Protein AF-A0A5B1QY88-F1 (afdb_monomer_lite)

Structure (mmCIF, N/CA/C/O backbone):
data_AF-A0A5B1QY88-F1
#
_entry.id   AF-A0A5B1QY88-F1
#
loop_
_atom_site.group_PDB
_atom_site.id
_atom_site.type_symbol
_atom_site.label_atom_id
_atom_site.label_alt_id
_atom_site.label_comp_id
_atom_site.label_asym_id
_atom_site.label_entity_id
_atom_site.label_seq_id
_atom_site.pdbx_PDB_ins_code
_atom_site.Cartn_x
_atom_site.Cartn_y
_atom_site.Cartn_z
_atom_site.occupancy
_atom_site.B_iso_or_equiv
_atom_site.auth_seq_id
_atom_site.auth_comp_id
_atom_site.auth_asym_id
_atom_site.auth_atom_id
_atom_site.pdbx_PDB_model_num
ATOM 1 N N . MET A 1 1 ? 27.482 -40.150 -21.137 1.00 47.31 1 MET A N 1
ATOM 2 C CA . MET A 1 1 ? 26.493 -41.192 -20.767 1.00 47.31 1 MET A CA 1
ATOM 3 C C . MET A 1 1 ? 25.157 -40.531 -20.439 1.00 47.31 1 MET A C 1
ATOM 5 O O . MET A 1 1 ? 25.177 -39.561 -19.688 1.00 47.31 1 MET A O 1
ATOM 9 N N . PRO A 1 2 ? 24.018 -40.989 -20.988 1.00 41.19 2 PRO A N 1
ATOM 10 C CA . PRO A 1 2 ? 22.707 -40.420 -20.681 1.00 41.19 2 PRO A CA 1
ATOM 11 C C . PRO A 1 2 ? 22.144 -40.975 -19.360 1.00 41.19 2 PRO A C 1
ATOM 13 O O . PRO A 1 2 ? 22.111 -42.184 -19.146 1.00 41.19 2 PRO A O 1
ATOM 16 N N . LEU A 1 3 ? 21.675 -40.090 -18.475 1.00 43.94 3 LEU A N 1
ATOM 17 C CA . LEU A 1 3 ? 21.065 -40.471 -17.196 1.00 43.94 3 LEU A CA 1
ATOM 18 C C . LEU A 1 3 ? 19.698 -41.140 -17.409 1.00 43.94 3 LEU A C 1
ATOM 20 O O . LEU A 1 3 ? 18.769 -40.537 -17.953 1.00 43.94 3 LEU A O 1
ATOM 24 N N . ALA A 1 4 ? 19.559 -42.380 -16.936 1.00 48.47 4 ALA A N 1
ATOM 25 C CA . ALA A 1 4 ? 18.317 -43.139 -17.027 1.00 48.47 4 ALA A CA 1
ATOM 26 C C . ALA A 1 4 ? 17.184 -42.469 -16.224 1.00 48.47 4 ALA A C 1
ATOM 28 O O . ALA A 1 4 ? 17.278 -42.270 -15.010 1.00 48.47 4 ALA A O 1
ATOM 29 N N . LYS A 1 5 ? 16.072 -42.148 -16.898 1.00 51.97 5 LYS A N 1
ATOM 30 C CA . LYS A 1 5 ? 14.884 -41.554 -16.265 1.00 51.97 5 LYS A CA 1
ATOM 31 C C . LYS A 1 5 ? 14.216 -42.572 -15.331 1.00 51.97 5 LYS A C 1
ATOM 33 O O . LYS A 1 5 ? 13.498 -43.458 -15.794 1.00 51.97 5 LYS A O 1
ATOM 38 N N . ARG A 1 6 ? 14.399 -42.426 -14.012 1.00 51.75 6 ARG A N 1
ATOM 39 C CA . ARG A 1 6 ? 13.652 -43.195 -12.997 1.00 51.75 6 ARG A CA 1
ATOM 40 C C . ARG A 1 6 ? 12.141 -42.994 -13.193 1.00 51.75 6 ARG A C 1
ATOM 42 O O . ARG A 1 6 ? 11.624 -41.905 -12.950 1.00 51.75 6 ARG A O 1
ATOM 49 N N . LYS A 1 7 ? 11.423 -44.053 -13.593 1.00 47.38 7 LYS A N 1
ATOM 50 C CA . LYS A 1 7 ? 9.951 -44.079 -13.582 1.00 47.38 7 LYS A CA 1
ATOM 51 C C . LYS A 1 7 ? 9.467 -43.932 -12.138 1.00 47.38 7 LYS A C 1
ATOM 53 O O . LYS A 1 7 ? 9.651 -44.835 -11.326 1.00 47.38 7 LYS A O 1
ATOM 58 N N . VAL A 1 8 ? 8.825 -42.809 -11.824 1.00 50.94 8 VAL A N 1
ATOM 59 C CA . VAL A 1 8 ? 8.137 -42.621 -10.541 1.00 50.94 8 VAL A CA 1
ATOM 60 C C . VAL A 1 8 ? 6.932 -43.561 -10.511 1.00 50.94 8 VAL A C 1
ATOM 62 O O . VAL A 1 8 ? 5.963 -43.347 -11.239 1.00 50.94 8 VAL A O 1
ATOM 65 N N . GLN A 1 9 ? 6.981 -44.608 -9.684 1.00 55.72 9 GLN A N 1
ATOM 66 C CA . GLN A 1 9 ? 5.821 -45.467 -9.449 1.00 55.72 9 GLN A CA 1
ATOM 67 C C . GLN A 1 9 ? 4.705 -44.639 -8.800 1.00 55.72 9 GLN A C 1
ATOM 69 O O . GLN A 1 9 ? 4.820 -44.179 -7.662 1.00 55.72 9 GLN A O 1
ATOM 74 N N . GLY A 1 10 ? 3.613 -44.431 -9.537 1.00 52.25 10 GLY A N 1
ATOM 75 C CA . GLY A 1 10 ? 2.441 -43.736 -9.022 1.00 52.25 10 GLY A CA 1
ATOM 76 C C . GLY A 1 10 ? 1.826 -44.516 -7.861 1.00 52.25 10 GLY A C 1
ATOM 77 O O . GLY A 1 10 ? 1.415 -45.661 -8.038 1.00 52.25 10 GLY A O 1
ATOM 78 N N . ARG A 1 11 ? 1.733 -43.895 -6.676 1.00 56.38 11 ARG A N 1
ATOM 79 C CA . ARG A 1 11 ? 1.046 -44.484 -5.515 1.00 56.38 11 ARG A CA 1
ATOM 80 C C . ARG A 1 11 ? -0.368 -44.911 -5.919 1.00 56.38 11 ARG A C 1
ATOM 82 O O . ARG A 1 11 ? -1.173 -44.064 -6.311 1.00 56.38 11 ARG A O 1
ATOM 89 N N . GLY A 1 12 ? -0.657 -46.209 -5.806 1.00 62.19 12 GLY A N 1
ATOM 90 C CA . GLY A 1 12 ? -1.921 -46.802 -6.249 1.00 62.19 12 GLY A CA 1
ATOM 91 C C . GLY A 1 12 ? -3.149 -46.110 -5.648 1.00 62.19 12 GLY A C 1
ATOM 92 O O . GLY A 1 12 ? -3.102 -45.599 -4.528 1.00 62.19 12 GLY A O 1
ATOM 93 N N . LYS A 1 13 ? -4.272 -46.102 -6.380 1.00 63.69 13 LYS A N 1
ATOM 94 C CA . LYS A 1 13 ? -5.486 -45.329 -6.031 1.00 63.69 13 LYS A CA 1
ATOM 95 C C . LYS A 1 13 ? -5.975 -45.566 -4.585 1.00 63.69 13 LYS A C 1
ATOM 97 O O . LYS A 1 13 ? -6.402 -44.618 -3.926 1.00 63.69 13 LYS A O 1
ATOM 102 N N . GLN A 1 14 ? -5.817 -46.782 -4.049 1.00 68.06 14 GLN A N 1
ATOM 103 C CA . GLN A 1 14 ? -6.124 -47.121 -2.648 1.00 68.06 14 GLN A CA 1
ATOM 104 C C . GLN A 1 14 ? -5.275 -46.353 -1.610 1.00 68.06 14 GLN A C 1
ATOM 106 O O . GLN A 1 14 ? -5.799 -45.949 -0.571 1.00 68.06 14 GLN A O 1
ATOM 111 N N . SER A 1 15 ? -3.991 -46.091 -1.888 1.00 72.38 15 SER A N 1
ATOM 112 C CA . SER A 1 15 ? -3.101 -45.305 -1.013 1.00 72.38 15 SER A CA 1
ATOM 113 C C . SER A 1 15 ? -3.613 -43.869 -0.847 1.00 72.38 15 SER A C 1
ATOM 115 O O . SER A 1 15 ? -3.676 -43.349 0.270 1.00 72.38 15 SER A O 1
ATOM 117 N N . GLN A 1 16 ? -4.067 -43.247 -1.942 1.00 72.00 16 GLN A N 1
ATOM 118 C CA . GLN A 1 16 ? -4.666 -41.913 -1.882 1.00 72.00 16 GLN A CA 1
ATOM 119 C C . GLN A 1 16 ? -6.005 -41.905 -1.135 1.00 72.00 16 GLN A C 1
ATOM 121 O O . GLN A 1 16 ? -6.280 -40.951 -0.406 1.00 72.00 16 GLN A O 1
ATOM 126 N N . ALA A 1 17 ? -6.830 -42.946 -1.289 1.00 79.75 17 ALA A N 1
ATOM 127 C CA . ALA A 1 17 ? -8.105 -43.059 -0.582 1.00 79.75 17 ALA A CA 1
ATOM 128 C C . ALA A 1 17 ? -7.906 -43.120 0.944 1.00 79.75 17 ALA A C 1
ATOM 130 O O . ALA A 1 17 ? -8.470 -42.288 1.658 1.00 79.75 17 ALA A O 1
ATOM 131 N N . LYS A 1 18 ? -7.024 -44.008 1.435 1.00 82.25 18 LYS A N 1
ATOM 132 C CA . LYS A 1 18 ? -6.699 -44.116 2.871 1.00 82.25 18 LYS A CA 1
ATOM 133 C C . LYS A 1 18 ? -6.146 -42.801 3.439 1.00 82.25 18 LYS A C 1
ATOM 135 O O . LYS A 1 18 ? -6.614 -42.345 4.480 1.00 82.25 18 LYS A O 1
ATOM 140 N N . TYR A 1 19 ? -5.238 -42.125 2.726 1.00 76.56 19 TYR A N 1
ATOM 141 C CA . TYR A 1 19 ? -4.716 -40.814 3.143 1.00 76.56 19 TYR A CA 1
ATOM 142 C C . TYR A 1 19 ? -5.811 -39.732 3.235 1.00 76.56 19 TYR A C 1
ATOM 144 O O . TYR A 1 19 ? -5.863 -38.973 4.206 1.00 76.56 19 TYR A O 1
ATOM 152 N N . ARG A 1 20 ? -6.729 -39.673 2.258 1.00 79.50 20 ARG A N 1
ATOM 153 C CA . ARG A 1 20 ? -7.877 -38.745 2.285 1.00 79.50 20 ARG A CA 1
ATOM 154 C C . ARG A 1 20 ? -8.833 -39.050 3.442 1.00 79.50 20 ARG A C 1
ATOM 156 O O . ARG A 1 20 ? -9.383 -38.118 4.024 1.00 79.50 20 ARG A O 1
ATOM 163 N N . GLN A 1 21 ? -9.028 -40.324 3.783 1.00 85.31 21 GLN A N 1
ATOM 164 C CA . GLN A 1 21 ? -9.894 -40.753 4.883 1.00 85.31 21 GLN A CA 1
ATOM 165 C C . GLN A 1 21 ? -9.287 -40.409 6.253 1.00 85.31 21 GLN A C 1
ATOM 167 O O . GLN A 1 21 ? -9.974 -39.803 7.075 1.00 85.31 21 GLN A O 1
ATOM 172 N N . ALA A 1 22 ? -7.989 -40.663 6.457 1.00 84.94 22 ALA A N 1
ATOM 173 C CA . ALA A 1 22 ? -7.262 -40.258 7.664 1.00 84.94 22 ALA A CA 1
ATOM 174 C C . ALA A 1 22 ? -7.327 -38.734 7.890 1.00 84.94 22 ALA A C 1
ATOM 176 O O . ALA A 1 22 ? -7.763 -38.280 8.947 1.00 84.94 22 ALA A O 1
ATOM 177 N N . ARG A 1 23 ? -7.037 -37.932 6.853 1.00 77.50 23 ARG A N 1
ATOM 178 C CA . ARG A 1 23 ? -7.150 -36.458 6.905 1.00 77.50 23 ARG A CA 1
ATOM 179 C C . ARG A 1 23 ? -8.579 -35.954 7.139 1.00 77.50 23 ARG A C 1
ATOM 181 O O . ARG A 1 23 ? -8.751 -34.848 7.644 1.00 77.50 23 ARG A O 1
ATOM 188 N N . ARG A 1 24 ? -9.619 -36.722 6.788 1.00 79.31 24 ARG A N 1
ATOM 189 C CA . ARG A 1 24 ? -11.019 -36.400 7.138 1.00 79.31 24 ARG A CA 1
ATOM 190 C C . ARG A 1 24 ? -11.324 -36.697 8.610 1.00 79.31 24 ARG A C 1
ATOM 192 O O . ARG A 1 24 ? -12.025 -35.904 9.230 1.00 79.31 24 ARG A O 1
ATOM 199 N N . ALA A 1 25 ? -10.796 -37.786 9.170 1.00 79.50 25 ALA A N 1
ATOM 200 C CA . ALA A 1 25 ? -10.963 -38.124 10.586 1.00 79.50 25 ALA A CA 1
ATOM 201 C C . ALA A 1 25 ? -10.231 -37.130 11.508 1.00 79.50 25 ALA A C 1
ATOM 203 O O . ALA A 1 25 ? -10.819 -36.619 12.456 1.00 79.50 25 ALA A O 1
ATOM 204 N N . GLU A 1 26 ? -8.990 -36.778 11.169 1.00 73.00 26 GLU A N 1
ATOM 205 C CA . GLU A 1 26 ? -8.188 -35.761 11.861 1.00 73.00 26 GLU A CA 1
ATOM 206 C C . GLU A 1 26 ? -8.887 -34.387 11.871 1.00 73.00 26 GLU A C 1
ATOM 208 O O . GLU A 1 26 ? -9.036 -33.762 12.919 1.00 73.00 26 GLU A O 1
ATOM 213 N N . ARG A 1 27 ? -9.438 -33.961 10.722 1.00 66.19 27 ARG A N 1
ATOM 214 C CA . ARG A 1 27 ? -10.266 -32.745 10.631 1.00 66.19 27 ARG A CA 1
ATOM 215 C C . ARG A 1 27 ? -11.516 -32.801 11.507 1.00 66.19 27 ARG A C 1
ATOM 217 O O . ARG A 1 27 ? -11.891 -31.771 12.048 1.00 66.19 27 ARG A O 1
ATOM 224 N N . ARG A 1 28 ? -12.173 -33.961 11.644 1.00 73.06 28 ARG A N 1
ATOM 225 C CA . ARG A 1 28 ? -13.353 -34.102 12.517 1.00 73.06 28 ARG A CA 1
ATOM 226 C C . ARG A 1 28 ? -12.990 -33.918 13.991 1.00 73.06 28 ARG A C 1
ATOM 228 O O . ARG A 1 28 ? -13.720 -33.210 14.671 1.00 73.06 28 ARG A O 1
ATOM 235 N N . LYS A 1 29 ? -11.846 -34.445 14.448 1.00 72.75 29 LYS A N 1
ATOM 236 C CA . LYS A 1 29 ? -11.340 -34.194 15.812 1.00 72.75 29 LYS A CA 1
ATOM 237 C C . LYS A 1 29 ? -11.042 -32.705 16.045 1.00 72.75 29 LYS A C 1
ATOM 239 O O . LYS A 1 29 ? -11.544 -32.132 17.000 1.00 72.75 29 LYS A O 1
ATOM 244 N N . LEU A 1 30 ? -10.354 -32.046 15.108 1.00 56.50 30 LEU A N 1
ATOM 245 C CA . LEU A 1 30 ? -10.096 -30.591 15.140 1.00 56.50 30 LEU A CA 1
ATOM 246 C C . LEU A 1 30 ? -11.361 -29.707 15.060 1.00 56.50 30 LEU A C 1
ATOM 248 O O . LEU A 1 30 ? -11.296 -28.514 15.342 1.00 56.50 30 LEU A O 1
ATOM 252 N N . HIS A 1 31 ? -12.503 -30.260 14.639 1.00 56.91 31 HIS A N 1
ATOM 253 C CA . HIS A 1 31 ? -13.800 -29.573 14.635 1.00 56.91 31 HIS A CA 1
ATOM 254 C C . HIS A 1 31 ? -14.638 -29.839 15.899 1.00 56.91 31 HIS A C 1
ATOM 256 O O . HIS A 1 31 ? -15.698 -29.235 16.035 1.00 56.91 31 HIS A O 1
ATOM 262 N N . GLN A 1 32 ? -14.180 -30.711 16.803 1.00 65.19 32 GLN A N 1
ATOM 263 C CA . GLN A 1 32 ? -14.791 -30.953 18.117 1.00 65.19 32 GLN A CA 1
ATOM 264 C C . GLN A 1 32 ? -14.113 -30.157 19.247 1.00 65.19 32 GLN A C 1
ATOM 266 O O . GLN A 1 32 ? -14.608 -30.163 20.369 1.00 65.19 32 GLN A O 1
ATOM 271 N N . GLU A 1 33 ? -13.003 -29.466 18.971 1.00 58.38 33 GLU A N 1
ATOM 272 C CA . GLU A 1 33 ? -12.377 -28.553 19.932 1.00 58.38 33 GLU A CA 1
ATOM 273 C C . GLU A 1 33 ? -13.230 -27.295 20.143 1.00 58.38 33 GLU A C 1
ATOM 275 O O . GLU A 1 33 ? -13.712 -26.685 19.184 1.00 58.38 33 GLU A O 1
ATOM 280 N N . ASP A 1 34 ? -13.358 -26.877 21.404 1.00 70.94 34 ASP A N 1
ATOM 281 C CA . ASP A 1 34 ? -14.021 -25.634 21.796 1.00 70.94 34 ASP A CA 1
ATOM 282 C C . ASP A 1 34 ? -13.413 -24.424 21.040 1.00 70.94 34 ASP A C 1
ATOM 284 O O . ASP A 1 34 ? -12.195 -24.191 21.113 1.00 70.94 34 ASP A O 1
ATOM 288 N N . PRO A 1 35 ? -14.235 -23.618 20.331 1.00 60.97 35 PRO A N 1
ATOM 289 C CA . PRO A 1 35 ? -13.800 -22.383 19.681 1.00 60.97 35 PRO A CA 1
ATOM 290 C C . PRO A 1 35 ? -12.989 -21.437 20.584 1.00 60.97 35 PRO A C 1
ATOM 292 O O . PRO A 1 35 ? -12.085 -20.756 20.089 1.00 60.97 35 PRO A O 1
ATOM 295 N N . GLY A 1 36 ? -13.271 -21.399 21.892 1.00 66.19 36 GLY A N 1
ATOM 296 C CA . GLY A 1 36 ? -12.528 -20.621 22.884 1.00 66.19 36 GLY A CA 1
ATOM 297 C C . GLY A 1 36 ? -11.102 -21.133 23.104 1.00 66.19 36 GLY A C 1
ATOM 298 O O . GLY A 1 36 ? -10.147 -20.352 23.051 1.00 66.19 36 GLY A O 1
ATOM 299 N N . VAL A 1 37 ? -10.930 -22.450 23.256 1.00 66.06 37 VAL A N 1
ATOM 300 C CA . VAL A 1 37 ? -9.612 -23.090 23.427 1.00 66.06 37 VAL A CA 1
ATOM 301 C C . VAL A 1 37 ? -8.743 -22.872 22.190 1.00 66.06 37 VAL A C 1
ATOM 303 O O . VAL A 1 37 ? -7.596 -22.428 22.307 1.00 66.06 37 VAL A O 1
ATOM 306 N N . ARG A 1 38 ? -9.302 -23.082 20.990 1.00 59.62 38 ARG A N 1
ATOM 307 C CA . ARG A 1 38 ? -8.593 -22.839 19.723 1.00 59.62 38 ARG A CA 1
ATOM 308 C C . ARG A 1 38 ? -8.167 -21.372 19.576 1.00 59.62 38 ARG A C 1
ATOM 310 O O . ARG A 1 38 ? -7.058 -21.103 19.114 1.00 59.62 38 ARG A O 1
ATOM 317 N N . ARG A 1 39 ? -9.003 -20.418 20.006 1.00 54.75 39 ARG A N 1
ATOM 318 C CA . ARG A 1 39 ? -8.682 -18.978 19.996 1.00 54.75 39 ARG A CA 1
ATOM 319 C C . ARG A 1 39 ? -7.540 -18.628 20.959 1.00 54.75 39 ARG A C 1
ATOM 321 O O . ARG A 1 39 ? -6.619 -17.920 20.553 1.00 54.75 39 ARG A O 1
ATOM 328 N N . ASN A 1 40 ? -7.549 -19.164 22.180 1.00 56.00 40 ASN A N 1
ATOM 329 C CA . ASN A 1 40 ? -6.489 -18.922 23.166 1.00 56.00 40 ASN A CA 1
ATOM 330 C C . ASN A 1 40 ? -5.143 -19.539 22.759 1.00 56.00 40 ASN A C 1
ATOM 332 O O . ASN A 1 40 ? -4.110 -18.883 22.884 1.00 56.00 40 ASN A O 1
ATOM 336 N N . GLN A 1 41 ? -5.125 -20.755 22.202 1.00 60.72 41 GLN A N 1
ATOM 337 C CA . GLN A 1 41 ? -3.879 -21.363 21.714 1.00 60.72 41 GLN A CA 1
ATOM 338 C C . GLN A 1 41 ? -3.238 -20.562 20.568 1.00 60.72 41 GLN A C 1
ATOM 340 O O . GLN A 1 41 ? -2.012 -20.460 20.494 1.00 60.72 41 GLN A O 1
ATOM 345 N N . LEU A 1 42 ? -4.050 -19.970 19.685 1.00 52.47 42 LEU A N 1
ATOM 346 C CA . LEU A 1 42 ? -3.565 -19.097 18.612 1.00 52.47 42 LEU A CA 1
ATOM 347 C C . LEU A 1 42 ? -2.997 -17.782 19.152 1.00 52.47 42 LEU A C 1
ATOM 349 O O . LEU A 1 42 ? -1.922 -17.368 18.721 1.00 52.47 42 LEU A O 1
ATOM 353 N N . LEU A 1 43 ? -3.671 -17.166 20.127 1.00 49.59 43 LEU A N 1
ATOM 354 C CA . LEU A 1 43 ? -3.196 -15.953 20.794 1.00 49.59 43 LEU A CA 1
ATOM 355 C C . LEU A 1 43 ? -1.851 -16.191 21.501 1.00 49.59 43 LEU A C 1
ATOM 357 O O . LEU A 1 43 ? -0.896 -15.454 21.270 1.00 49.59 43 LEU A O 1
ATOM 361 N N . LEU A 1 44 ? -1.734 -17.270 22.280 1.00 49.22 44 LEU A N 1
ATOM 362 C CA . LEU A 1 44 ? -0.501 -17.620 22.995 1.00 49.22 44 LEU A CA 1
ATOM 363 C C . LEU A 1 44 ? 0.674 -17.913 22.048 1.00 49.22 44 LEU A C 1
ATOM 365 O O . LEU A 1 44 ? 1.800 -17.506 22.331 1.00 49.22 44 LEU A O 1
ATOM 369 N N . ARG A 1 45 ? 0.429 -18.563 20.900 1.00 50.25 45 ARG A N 1
ATOM 370 C CA . ARG A 1 45 ? 1.457 -18.757 19.859 1.00 50.25 45 ARG A CA 1
ATOM 371 C C . ARG A 1 45 ? 1.855 -17.438 19.191 1.00 50.25 45 ARG A C 1
ATOM 373 O O . ARG A 1 45 ? 3.039 -17.227 18.964 1.00 50.25 45 ARG A O 1
ATOM 380 N N . SER A 1 46 ? 0.898 -16.543 18.942 1.00 46.44 46 SER A N 1
ATOM 381 C CA . SER A 1 46 ? 1.160 -15.214 18.371 1.00 46.44 46 SER A CA 1
ATOM 382 C C . SER A 1 46 ? 1.962 -14.299 19.303 1.00 46.44 46 SER A C 1
ATOM 384 O O . SER A 1 46 ? 2.656 -13.416 18.811 1.00 46.44 46 SER A O 1
ATOM 386 N N . ILE A 1 47 ? 1.863 -14.483 20.624 1.00 48.28 47 ILE A N 1
ATOM 387 C CA . ILE A 1 47 ? 2.602 -13.694 21.623 1.00 48.28 47 ILE A CA 1
ATOM 388 C C . ILE A 1 47 ? 4.032 -14.225 21.812 1.00 48.28 47 ILE A C 1
ATOM 390 O O . ILE A 1 47 ? 4.967 -13.440 21.941 1.00 48.28 47 ILE A O 1
ATOM 394 N N . LYS A 1 48 ? 4.235 -15.551 21.799 1.00 45.56 48 LYS A N 1
ATOM 395 C CA . LYS A 1 48 ? 5.525 -16.189 22.147 1.00 45.56 48 LYS A CA 1
ATOM 396 C C . LYS A 1 48 ? 6.653 -16.047 21.118 1.00 45.56 48 LYS A C 1
ATOM 398 O O . LYS A 1 48 ? 7.722 -16.627 21.298 1.00 45.56 48 LYS A O 1
ATOM 403 N N . SER A 1 49 ? 6.434 -15.314 20.036 1.00 44.75 49 SER A N 1
ATOM 404 C CA . SER A 1 49 ? 7.402 -15.165 18.953 1.00 44.75 49 SER A CA 1
ATOM 405 C C . SER A 1 49 ? 7.217 -13.815 18.273 1.00 44.75 49 SER A C 1
ATOM 407 O O . SER A 1 49 ? 6.097 -13.482 17.899 1.00 44.75 49 SER A O 1
ATOM 409 N N . GLY A 1 50 ? 8.302 -13.056 18.081 1.00 45.72 50 GLY A N 1
ATOM 410 C CA . GLY A 1 50 ? 8.302 -11.766 17.372 1.00 45.72 50 GLY A CA 1
ATOM 411 C C . GLY A 1 50 ? 8.110 -11.951 15.865 1.00 45.72 50 GLY A C 1
ATOM 412 O O . GLY A 1 50 ? 9.039 -11.769 15.084 1.00 45.72 50 GLY A O 1
ATOM 413 N N . GLN A 1 51 ? 6.942 -12.459 15.474 1.00 44.19 51 GLN A N 1
ATOM 414 C CA . GLN A 1 51 ? 6.807 -13.299 14.291 1.00 44.19 51 GLN A CA 1
ATOM 415 C C . GLN A 1 51 ? 6.449 -12.540 13.013 1.00 44.19 51 GLN A C 1
ATOM 417 O O . GLN A 1 51 ? 5.617 -11.634 12.995 1.00 44.19 51 GLN A O 1
ATOM 422 N N . THR A 1 52 ? 6.948 -13.065 11.891 1.00 38.53 52 THR A N 1
ATOM 423 C CA . THR A 1 52 ? 6.154 -13.058 10.658 1.00 38.53 52 THR A CA 1
ATOM 424 C C . THR A 1 52 ? 4.892 -13.878 10.928 1.00 38.53 52 THR A C 1
ATOM 426 O O . THR A 1 52 ? 4.959 -15.105 10.998 1.00 38.53 52 THR A O 1
ATOM 429 N N . VAL A 1 53 ? 3.753 -13.210 11.124 1.00 42.75 53 VAL A N 1
ATOM 430 C CA . VAL A 1 53 ? 2.476 -13.873 11.423 1.00 42.75 53 VAL A CA 1
ATOM 431 C C . VAL A 1 53 ? 1.927 -14.527 10.154 1.00 42.75 53 VAL A C 1
ATOM 433 O O . VAL A 1 53 ? 1.090 -13.973 9.442 1.00 42.75 53 VAL A O 1
ATOM 436 N N . VAL A 1 54 ? 2.387 -15.746 9.871 1.00 44.41 54 VAL A N 1
ATOM 437 C CA . VAL A 1 54 ? 1.681 -16.653 8.963 1.00 44.41 54 VAL A CA 1
ATOM 438 C C . VAL A 1 54 ? 0.476 -17.196 9.727 1.00 44.41 54 VAL A C 1
ATOM 440 O O . VAL A 1 54 ? 0.610 -18.091 10.564 1.00 44.41 54 VAL A O 1
ATOM 443 N N . LEU A 1 55 ? -0.710 -16.645 9.456 1.00 42.41 55 LEU A N 1
ATOM 444 C CA . LEU A 1 55 ? -1.967 -17.124 10.033 1.00 42.41 55 LEU A CA 1
ATOM 445 C C . LEU A 1 55 ? -2.270 -18.550 9.548 1.00 42.41 55 LEU A C 1
ATOM 447 O O . LEU A 1 55 ? -2.973 -18.761 8.567 1.00 42.41 55 LEU A O 1
ATOM 451 N N . THR A 1 56 ? -1.785 -19.550 10.282 1.00 41.69 56 THR A N 1
ATOM 452 C CA . THR A 1 56 ? -2.123 -20.971 10.062 1.00 41.69 56 THR A CA 1
ATOM 453 C C . THR A 1 56 ? -3.591 -21.297 10.374 1.00 41.69 56 THR A C 1
ATOM 455 O O . THR A 1 56 ? -4.065 -22.391 10.072 1.00 41.69 56 THR A O 1
ATOM 458 N N . SER A 1 57 ? -4.313 -20.348 10.975 1.00 41.31 57 SER A N 1
ATOM 459 C CA . SER A 1 57 ? -5.717 -20.432 11.381 1.00 41.31 57 SER A CA 1
ATOM 460 C C . SER A 1 57 ? -6.716 -19.776 10.431 1.00 41.31 57 SER A C 1
ATOM 462 O O . SER A 1 57 ? -7.911 -19.979 10.634 1.00 41.31 57 SER A O 1
ATOM 464 N N . PHE A 1 58 ? -6.248 -18.993 9.453 1.00 44.44 58 PHE A N 1
ATOM 465 C CA . PHE A 1 58 ? -7.085 -18.349 8.445 1.00 44.44 58 PHE A CA 1
ATOM 466 C C . PHE A 1 58 ? -6.549 -18.688 7.053 1.00 44.44 58 PHE A C 1
ATOM 468 O O . PHE A 1 58 ? -5.702 -17.993 6.493 1.00 44.44 58 PHE A O 1
ATOM 475 N N . ASP A 1 59 ? -7.052 -19.782 6.495 1.00 56.31 59 ASP A N 1
ATOM 476 C CA . ASP A 1 59 ? -6.887 -20.117 5.088 1.00 56.31 59 ASP A CA 1
ATOM 477 C C . ASP A 1 59 ? -8.026 -19.442 4.312 1.00 56.31 59 ASP A C 1
ATOM 479 O O . ASP A 1 59 ? -9.201 -19.731 4.531 1.00 56.31 59 ASP A O 1
ATOM 483 N N . ILE A 1 60 ? -7.705 -18.534 3.389 1.00 56.41 60 ILE A N 1
ATOM 484 C CA . ILE A 1 60 ? -8.718 -17.801 2.613 1.00 56.41 60 ILE A CA 1
ATOM 485 C C . ILE A 1 60 ? -9.618 -18.717 1.761 1.00 56.41 60 ILE A C 1
ATOM 487 O O . ILE A 1 60 ? -10.717 -18.315 1.389 1.00 56.41 60 ILE A O 1
ATOM 491 N N . LEU A 1 61 ? -9.183 -19.953 1.481 1.00 53.34 61 LEU A N 1
ATOM 492 C CA . LEU A 1 61 ? -9.967 -20.971 0.775 1.00 53.34 61 LEU A CA 1
ATOM 493 C C . LEU A 1 61 ? -10.898 -21.775 1.704 1.00 53.34 61 LEU A C 1
ATOM 495 O O . LEU A 1 61 ? -11.728 -22.537 1.208 1.00 53.34 61 LEU A O 1
ATOM 499 N N . ARG A 1 62 ? -10.749 -21.659 3.033 1.00 53.44 62 ARG A N 1
ATOM 500 C CA . ARG A 1 62 ? -11.507 -22.432 4.041 1.00 53.44 62 ARG A CA 1
ATOM 501 C C . ARG A 1 62 ? -12.290 -21.562 5.018 1.00 53.44 62 ARG A C 1
ATOM 503 O O . ARG A 1 62 ? -13.448 -21.854 5.294 1.00 53.44 62 ARG A O 1
ATOM 510 N N . ASP A 1 63 ? -11.618 -20.562 5.575 1.00 51.41 63 ASP A N 1
ATOM 511 C CA . ASP A 1 63 ? -12.074 -19.703 6.668 1.00 51.41 63 ASP A CA 1
ATOM 512 C C . ASP A 1 63 ? -12.470 -18.316 6.143 1.00 51.41 63 ASP A C 1
ATOM 514 O O . ASP A 1 63 ? -13.399 -17.685 6.651 1.00 51.41 63 ASP A O 1
ATOM 518 N N . GLY A 1 64 ? -11.823 -17.874 5.058 1.00 49.41 64 GLY A N 1
ATOM 519 C CA . GLY A 1 64 ? -12.394 -16.846 4.205 1.00 49.41 64 GLY A CA 1
ATOM 520 C C . GLY A 1 64 ? -13.742 -17.336 3.687 1.00 49.41 64 GLY A C 1
ATOM 521 O O . GLY A 1 64 ? -13.834 -18.404 3.077 1.00 49.41 64 GLY A O 1
ATOM 522 N N . ARG A 1 65 ? -14.801 -16.546 3.892 1.00 46.34 65 ARG A N 1
ATOM 523 C CA . ARG A 1 65 ? -16.042 -16.728 3.135 1.00 46.34 65 ARG A CA 1
ATOM 524 C C . ARG A 1 65 ? -15.721 -16.372 1.690 1.00 46.34 65 ARG A C 1
ATOM 526 O O . ARG A 1 65 ? -15.960 -15.232 1.320 1.00 46.34 65 ARG A O 1
ATOM 533 N N . ALA A 1 66 ? -15.166 -17.304 0.908 1.00 43.91 66 ALA A N 1
ATOM 534 C CA . ALA A 1 66 ? -14.900 -17.125 -0.518 1.00 43.91 66 ALA A CA 1
ATOM 535 C C . ALA A 1 66 ? -16.164 -16.532 -1.149 1.00 43.91 66 ALA A C 1
ATOM 537 O O . ALA A 1 66 ? -17.215 -17.174 -1.160 1.00 43.91 66 ALA A O 1
ATOM 538 N N . SER A 1 67 ? -16.095 -15.239 -1.475 1.00 41.34 67 SER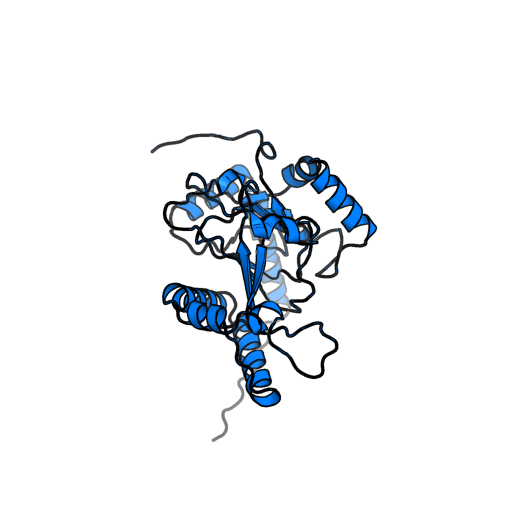 A N 1
ATOM 539 C CA . SER A 1 67 ? -17.246 -14.359 -1.264 1.00 41.34 67 SER A CA 1
ATOM 540 C C . SER A 1 67 ? -18.477 -14.851 -2.005 1.00 41.34 67 SER A C 1
ATOM 542 O O . SER A 1 67 ? -18.414 -15.006 -3.222 1.00 41.34 67 SER A O 1
ATOM 544 N N . GLN A 1 68 ? -19.614 -14.988 -1.308 1.00 40.78 68 GLN A N 1
ATOM 545 C CA . GLN A 1 68 ? -20.920 -15.257 -1.938 1.00 40.78 68 GLN A CA 1
ATOM 546 C C . GLN A 1 68 ? -21.284 -14.222 -3.019 1.00 40.78 68 GLN A C 1
ATOM 548 O O . GLN A 1 68 ? -22.198 -14.438 -3.805 1.00 40.78 68 GLN A O 1
ATOM 553 N N . SER A 1 69 ? -20.578 -13.090 -3.064 1.00 54.25 69 SER A N 1
ATOM 554 C CA . SER A 1 69 ? -20.701 -12.089 -4.112 1.00 54.25 69 SER A CA 1
ATOM 555 C C . SER A 1 69 ? -19.992 -12.440 -5.433 1.00 54.25 69 SER A C 1
ATOM 557 O O . SER A 1 69 ? -20.343 -11.869 -6.461 1.00 54.25 69 SER A O 1
ATOM 559 N N . GLY A 1 70 ? -19.033 -13.373 -5.424 1.00 51.72 70 GLY A N 1
ATOM 560 C CA . GLY A 1 70 ? -18.418 -13.971 -6.615 1.00 51.72 70 GLY A CA 1
ATOM 561 C C . GLY A 1 70 ? -17.440 -13.097 -7.412 1.00 51.72 70 GLY A C 1
ATOM 562 O O . GLY A 1 70 ? -17.119 -13.458 -8.537 1.00 51.72 70 GLY A O 1
ATOM 563 N N . TRP A 1 71 ? -16.967 -11.960 -6.887 1.00 57.31 71 TRP A N 1
ATOM 564 C CA . TRP A 1 71 ? -16.319 -10.936 -7.728 1.00 57.31 71 TRP A CA 1
ATOM 565 C C . TRP A 1 71 ? -14.903 -11.266 -8.224 1.00 57.31 71 TRP A C 1
ATOM 567 O O . TRP A 1 71 ? -14.543 -10.805 -9.300 1.00 57.31 71 TRP A O 1
ATOM 577 N N . GLN A 1 72 ? -14.106 -12.063 -7.500 1.00 58.62 72 GLN A N 1
ATOM 578 C CA . GLN A 1 72 ? -12.800 -12.585 -7.968 1.00 58.62 72 GLN A CA 1
ATOM 579 C C . GLN A 1 72 ? -11.821 -11.525 -8.547 1.00 58.62 72 GLN A C 1
ATOM 581 O O . GLN A 1 72 ? -11.013 -11.828 -9.423 1.00 58.62 72 GLN A O 1
ATOM 586 N N . GLY A 1 73 ? -11.879 -10.276 -8.070 1.00 50.47 73 GLY A N 1
ATOM 587 C CA . GLY A 1 73 ? -11.077 -9.150 -8.574 1.00 50.47 73 GLY A CA 1
ATOM 588 C C . GLY A 1 73 ? -11.731 -8.276 -9.646 1.00 50.47 73 GLY A C 1
ATOM 589 O O . GLY A 1 73 ? -11.208 -7.209 -9.974 1.00 50.47 73 GLY A O 1
ATOM 590 N N . ALA A 1 74 ? -12.906 -8.652 -10.152 1.00 55.91 74 ALA A N 1
ATOM 591 C CA . ALA A 1 74 ? -13.782 -7.703 -10.825 1.00 55.91 74 ALA A CA 1
ATOM 592 C C . ALA A 1 74 ? -14.243 -6.618 -9.836 1.00 55.91 74 ALA A C 1
ATOM 594 O O . ALA A 1 74 ? -14.389 -6.859 -8.635 1.00 55.91 74 ALA A O 1
ATOM 595 N N . GLU A 1 75 ? -14.510 -5.407 -10.331 1.00 60.84 75 GLU A N 1
ATOM 596 C CA . GLU A 1 75 ? -15.206 -4.419 -9.506 1.00 60.84 75 GLU A CA 1
ATOM 597 C C . GLU A 1 75 ? -16.609 -4.944 -9.149 1.00 60.84 75 GLU A C 1
ATOM 599 O O . GLU A 1 75 ? -17.282 -5.502 -10.022 1.00 60.84 75 GLU A O 1
ATOM 604 N N . PRO A 1 76 ? -17.113 -4.721 -7.919 1.00 72.50 76 PRO A N 1
ATOM 605 C CA . PRO A 1 76 ? -18.477 -5.104 -7.588 1.00 72.50 76 PRO A CA 1
ATOM 606 C C . PRO A 1 76 ? -19.484 -4.456 -8.560 1.00 72.50 76 PRO A C 1
ATOM 608 O O . PRO A 1 76 ? -19.262 -3.314 -8.995 1.00 72.50 76 PRO A O 1
ATOM 611 N N . PRO A 1 77 ? -20.625 -5.109 -8.860 1.00 78.50 77 PRO A N 1
ATOM 612 C CA . PRO A 1 77 ? -21.703 -4.513 -9.642 1.00 78.50 77 PRO A CA 1
ATOM 613 C C . PRO A 1 77 ? -22.048 -3.113 -9.137 1.00 78.50 77 PRO A C 1
ATOM 615 O O . PRO A 1 77 ? -22.003 -2.849 -7.931 1.00 78.50 77 PRO A O 1
ATOM 618 N N . GLU A 1 78 ? -22.384 -2.195 -10.042 1.00 80.94 78 GLU A N 1
ATOM 619 C CA . GLU A 1 78 ? -22.485 -0.773 -9.697 1.00 80.94 78 GLU A CA 1
ATOM 620 C C . GLU A 1 78 ? -23.474 -0.513 -8.547 1.00 80.94 78 GLU A C 1
ATOM 622 O O . GLU A 1 78 ? -23.180 0.276 -7.648 1.00 80.94 78 GLU A O 1
ATOM 627 N N . TYR A 1 79 ? -24.589 -1.252 -8.501 1.00 83.75 79 TYR A N 1
ATOM 628 C CA . TYR A 1 79 ? -25.558 -1.187 -7.405 1.00 83.75 79 TYR A CA 1
ATOM 629 C C . TYR A 1 79 ? -24.947 -1.588 -6.047 1.00 83.75 79 TYR A C 1
ATOM 631 O O . TYR A 1 79 ? -25.191 -0.916 -5.045 1.00 83.75 79 TYR A O 1
ATOM 639 N N . ARG A 1 80 ? -24.072 -2.607 -5.998 1.00 82.69 80 ARG A N 1
ATOM 640 C CA . ARG A 1 80 ? -23.329 -2.997 -4.784 1.00 82.69 80 ARG A CA 1
ATOM 641 C C . ARG A 1 80 ? -22.282 -1.957 -4.407 1.00 82.69 80 ARG A C 1
ATOM 643 O O . ARG A 1 80 ? -22.183 -1.614 -3.232 1.00 82.69 80 ARG A O 1
ATOM 650 N N . ARG A 1 81 ? -21.559 -1.375 -5.373 1.00 81.56 81 ARG A N 1
ATOM 651 C CA . ARG A 1 81 ? -20.635 -0.256 -5.096 1.00 81.56 81 ARG A CA 1
ATOM 652 C C . ARG A 1 81 ? -21.372 0.960 -4.541 1.00 81.56 81 ARG A C 1
ATOM 654 O O . ARG A 1 81 ? -20.905 1.547 -3.566 1.00 81.56 81 ARG A O 1
ATOM 661 N N . LYS A 1 82 ? -22.527 1.316 -5.112 1.00 83.75 82 LYS A N 1
ATOM 662 C CA . LYS A 1 82 ? -23.421 2.376 -4.617 1.00 83.75 82 LYS A CA 1
ATOM 663 C C . LYS A 1 82 ? -23.916 2.059 -3.199 1.00 83.75 82 LYS A C 1
ATOM 665 O O . LYS A 1 82 ? -23.782 2.910 -2.323 1.00 83.75 82 LYS A O 1
ATOM 670 N N . GLN A 1 83 ? -24.374 0.832 -2.938 1.00 86.81 83 GLN A N 1
ATOM 671 C CA . GLN A 1 83 ? -24.823 0.371 -1.616 1.00 86.81 83 GLN A CA 1
ATOM 672 C C . GLN A 1 83 ? -23.711 0.462 -0.556 1.00 86.81 83 GLN A C 1
ATOM 674 O O . GLN A 1 83 ? -23.903 1.115 0.470 1.00 86.81 83 GLN A O 1
ATOM 679 N N . ILE A 1 84 ? -22.534 -0.125 -0.811 1.00 82.06 84 ILE A N 1
ATOM 680 C CA . ILE A 1 84 ? -21.406 -0.120 0.136 1.00 82.06 84 ILE A CA 1
ATOM 681 C C . ILE A 1 84 ? -20.912 1.314 0.370 1.00 82.06 84 ILE A C 1
ATOM 683 O O . ILE A 1 84 ? -20.708 1.714 1.513 1.00 82.06 84 ILE A O 1
ATOM 687 N N . ARG A 1 85 ? -20.790 2.143 -0.679 1.00 83.25 85 ARG A N 1
ATOM 688 C CA . ARG A 1 85 ? -20.405 3.562 -0.533 1.00 83.25 85 ARG A CA 1
ATOM 689 C C . ARG A 1 85 ? -21.455 4.389 0.213 1.00 83.25 85 ARG A C 1
ATOM 691 O O . ARG A 1 85 ? -21.075 5.304 0.939 1.00 83.25 85 ARG A O 1
ATOM 698 N N . SER A 1 86 ? -22.744 4.080 0.071 1.00 86.06 86 SER A N 1
ATOM 699 C CA . SER A 1 86 ? -23.824 4.730 0.826 1.00 86.06 86 SER A CA 1
ATOM 700 C C . SER A 1 86 ? -23.771 4.362 2.315 1.00 86.06 86 SER A C 1
ATOM 702 O O . SER A 1 86 ? -23.748 5.249 3.172 1.00 86.06 86 SER A O 1
ATOM 704 N N . ARG A 1 87 ? -23.621 3.069 2.641 1.00 85.88 87 ARG A N 1
ATOM 705 C CA . ARG A 1 87 ? -23.429 2.588 4.025 1.00 85.88 87 ARG A CA 1
ATOM 706 C C . ARG A 1 87 ? -22.135 3.123 4.649 1.00 85.88 87 ARG A C 1
ATOM 708 O O . ARG A 1 87 ? -22.132 3.492 5.819 1.00 85.88 87 ARG A O 1
ATOM 715 N N . TYR A 1 88 ? -21.064 3.261 3.865 1.00 80.88 88 TYR A N 1
ATOM 716 C CA . TYR A 1 88 ? -19.814 3.900 4.294 1.00 80.88 88 TYR A CA 1
ATOM 717 C C . TYR A 1 88 ? -20.016 5.380 4.648 1.00 80.88 88 TYR A C 1
ATOM 719 O O . TYR A 1 88 ? -19.640 5.808 5.735 1.00 80.88 88 TYR A O 1
ATOM 727 N N . LYS A 1 89 ? -20.652 6.160 3.760 1.00 77.75 89 LYS A N 1
ATOM 728 C CA . LYS A 1 89 ? -20.916 7.595 3.978 1.00 77.75 89 LYS A CA 1
ATOM 729 C C . LYS A 1 89 ? -21.855 7.868 5.157 1.00 77.75 89 LYS A C 1
ATOM 731 O O . LYS A 1 89 ? -21.650 8.847 5.860 1.00 77.75 89 LYS A O 1
ATOM 736 N N . SER A 1 90 ? -22.855 7.014 5.369 1.00 83.06 90 SER A N 1
ATOM 737 C CA . SER A 1 90 ? -23.822 7.125 6.475 1.00 83.06 90 SER A CA 1
ATOM 738 C C . SER A 1 90 ? -23.328 6.532 7.801 1.00 83.06 90 SER A C 1
ATOM 740 O O . SER A 1 90 ? -24.063 6.538 8.781 1.00 83.06 90 SER A O 1
ATOM 742 N N . GLY A 1 91 ? -22.118 5.963 7.851 1.00 77.75 91 GLY A N 1
ATOM 743 C CA . GLY A 1 91 ? -21.592 5.276 9.036 1.00 77.75 91 GLY A CA 1
ATOM 744 C C . GLY A 1 91 ? -22.214 3.900 9.315 1.00 77.75 91 GLY A C 1
ATOM 745 O O . GLY A 1 91 ? -21.634 3.126 10.074 1.00 77.75 91 GLY A O 1
ATOM 746 N N . ARG A 1 92 ? -23.318 3.533 8.650 1.00 83.56 92 ARG A N 1
ATOM 747 C CA . ARG A 1 92 ? -23.994 2.229 8.784 1.00 83.56 92 ARG A CA 1
ATOM 748 C C . ARG A 1 92 ? -23.129 1.027 8.395 1.00 83.56 92 ARG A C 1
ATOM 750 O O . ARG A 1 92 ? -23.436 -0.088 8.793 1.00 83.56 92 ARG A O 1
ATOM 757 N N . ILE A 1 93 ? -22.012 1.243 7.695 1.00 85.25 93 ILE A N 1
ATOM 758 C CA . ILE A 1 93 ? -20.989 0.218 7.417 1.00 85.25 93 ILE A CA 1
ATOM 759 C C . ILE A 1 93 ? -20.496 -0.494 8.692 1.00 85.25 93 ILE A C 1
ATOM 761 O O . ILE A 1 93 ? -20.090 -1.649 8.626 1.00 85.25 93 ILE A O 1
ATOM 765 N N . LYS A 1 94 ? -20.574 0.150 9.869 1.00 77.69 94 LYS A N 1
ATOM 766 C CA . LYS A 1 94 ? -20.231 -0.477 11.158 1.00 77.69 94 LYS A CA 1
ATOM 767 C C . LYS A 1 94 ? -21.093 -1.710 11.476 1.00 77.69 94 LYS A C 1
ATOM 769 O O . LYS A 1 94 ? -20.578 -2.659 12.056 1.00 77.69 94 LYS A O 1
ATOM 774 N N . GLU A 1 95 ? -22.360 -1.724 11.044 1.00 84.25 95 GLU A N 1
ATOM 775 C CA . GLU A 1 95 ? -23.276 -2.875 11.167 1.00 84.25 95 GLU A CA 1
ATOM 776 C C . GLU A 1 95 ? -22.773 -4.102 10.385 1.00 84.25 95 GLU A C 1
ATOM 778 O O . GLU A 1 95 ? -23.020 -5.239 10.781 1.00 84.25 95 GLU A O 1
ATOM 783 N N . ASP A 1 96 ? -22.093 -3.870 9.256 1.00 79.62 96 ASP A N 1
ATOM 784 C CA . ASP A 1 96 ? -21.531 -4.931 8.417 1.00 79.62 96 ASP A CA 1
ATOM 785 C C . ASP A 1 96 ? -20.214 -5.440 9.019 1.00 79.62 96 ASP A C 1
ATOM 787 O O . ASP A 1 96 ? -19.980 -6.646 9.096 1.00 79.62 96 ASP A O 1
ATOM 791 N N . LEU A 1 97 ? -19.370 -4.510 9.482 1.00 76.94 97 LEU A N 1
ATOM 792 C CA . LEU A 1 97 ? -18.021 -4.776 9.988 1.00 76.94 97 LEU A CA 1
ATOM 793 C C . LEU A 1 97 ? -17.986 -5.464 11.358 1.00 76.94 97 LEU A C 1
ATOM 795 O O . LEU A 1 97 ? -17.004 -6.134 11.656 1.00 76.94 97 LEU A O 1
ATOM 799 N N . SER A 1 98 ? -19.047 -5.381 12.164 1.00 73.81 98 SER A N 1
ATOM 800 C CA . SER A 1 98 ? -19.157 -6.154 13.415 1.00 73.81 98 SER A CA 1
ATOM 801 C C . SER A 1 98 ? -19.153 -7.675 13.192 1.00 73.81 98 SER A C 1
ATOM 803 O O . SER A 1 98 ? -18.903 -8.438 14.122 1.00 73.81 98 SER A O 1
ATOM 805 N N . ARG A 1 99 ? -19.406 -8.122 11.952 1.00 74.62 99 ARG A N 1
ATOM 806 C CA . ARG A 1 99 ? -19.397 -9.531 11.523 1.00 74.62 99 ARG A CA 1
ATOM 807 C C . ARG A 1 99 ? -18.049 -9.986 10.949 1.00 74.62 99 ARG A C 1
ATOM 809 O O . ARG A 1 99 ? -17.924 -11.150 10.573 1.00 74.62 99 ARG A O 1
ATOM 816 N N . PHE A 1 100 ? -17.085 -9.075 10.816 1.00 71.25 100 PHE A N 1
ATOM 817 C CA . PHE A 1 100 ? -15.754 -9.349 10.274 1.00 71.25 100 PHE A CA 1
ATOM 818 C C . PHE A 1 100 ? -14.810 -9.779 11.399 1.00 71.25 100 PHE A C 1
ATOM 820 O O . PHE A 1 100 ? -14.972 -9.352 12.539 1.00 71.25 100 PHE A O 1
ATOM 827 N N . LEU A 1 101 ? -13.801 -10.593 11.084 1.00 66.38 101 LEU A N 1
ATOM 828 C CA . LEU A 1 101 ? -12.772 -10.991 12.050 1.00 66.38 101 LEU A CA 1
ATOM 829 C C . LEU A 1 101 ? -11.768 -9.839 12.266 1.00 66.38 101 LEU A C 1
ATOM 831 O O . LEU A 1 101 ? -11.061 -9.505 11.309 1.00 66.38 101 LEU A O 1
ATOM 835 N N . PRO A 1 102 ? -11.664 -9.245 13.475 1.00 60.41 102 PRO A N 1
ATOM 836 C CA . PRO A 1 102 ? -10.632 -8.260 13.774 1.00 60.41 102 PRO A CA 1
ATOM 837 C C . PRO A 1 102 ? -9.287 -8.923 14.083 1.00 60.41 102 PRO A C 1
ATOM 839 O O . PRO A 1 102 ? -9.212 -9.859 14.880 1.00 60.41 102 PRO A O 1
ATOM 842 N N . LEU A 1 103 ? -8.218 -8.380 13.502 1.00 52.62 103 LEU A N 1
ATOM 843 C CA . LEU A 1 103 ? -6.827 -8.703 13.827 1.00 52.62 103 LEU A CA 1
ATOM 844 C C . LEU A 1 103 ? -6.141 -7.468 14.456 1.00 52.62 103 LEU A C 1
ATOM 846 O O . LEU A 1 103 ? -5.658 -6.625 13.700 1.00 52.62 103 LEU A O 1
ATOM 850 N N . PRO A 1 104 ? -6.149 -7.319 15.798 1.00 40.84 104 PRO A N 1
ATOM 851 C CA . PRO A 1 104 ? -5.604 -6.149 16.496 1.00 40.84 104 PRO A CA 1
ATOM 852 C C . PRO A 1 104 ? -4.079 -6.187 16.692 1.00 40.84 104 PRO A C 1
ATOM 854 O O . PRO A 1 104 ? -3.454 -7.247 16.665 1.00 40.84 104 PRO A O 1
ATOM 857 N N . TYR A 1 105 ? -3.504 -5.020 16.988 1.00 37.00 105 TYR A N 1
ATOM 858 C CA . TYR A 1 105 ? -2.109 -4.797 17.391 1.00 37.00 105 TYR A CA 1
ATOM 859 C C . TYR A 1 105 ? -2.042 -3.729 18.511 1.00 37.00 105 TYR A C 1
ATOM 861 O O . TYR A 1 105 ? -3.035 -3.079 18.828 1.00 37.00 105 TYR A O 1
ATOM 869 N N . ILE A 1 106 ? -0.894 -3.566 19.188 1.00 32.34 106 ILE A N 1
ATOM 870 C CA . ILE A 1 106 ? -0.783 -2.791 20.441 1.00 32.34 106 ILE A CA 1
ATOM 871 C C . ILE A 1 106 ? 0.383 -1.771 20.399 1.00 32.34 106 ILE A C 1
ATOM 873 O O . ILE A 1 106 ? 1.541 -2.170 20.440 1.00 32.34 106 ILE A O 1
ATOM 877 N N . SER A 1 107 ? 0.079 -0.457 20.339 1.00 33.50 107 SER A N 1
ATOM 878 C CA . SER A 1 107 ? 0.979 0.726 20.512 1.00 33.50 107 SER A CA 1
ATOM 879 C C . SER A 1 107 ? 0.158 2.069 20.490 1.00 33.50 107 SER A C 1
ATOM 881 O O . SER A 1 107 ? -1.073 1.993 20.495 1.00 33.50 107 SER A O 1
ATOM 883 N N . LYS A 1 108 ? 0.745 3.297 20.588 1.00 30.80 108 LYS A N 1
ATOM 884 C CA . LYS A 1 108 ? 0.044 4.566 21.032 1.00 30.80 108 LYS A CA 1
ATOM 885 C C . LYS A 1 108 ? 0.282 5.934 20.268 1.00 30.80 108 LYS A C 1
ATOM 887 O O . LYS A 1 108 ? 1.412 6.253 19.913 1.00 30.80 108 LYS A O 1
ATOM 892 N N . SER A 1 109 ? -0.751 6.840 20.244 1.00 37.91 109 SER A N 1
ATOM 893 C CA . SER A 1 109 ? -0.792 8.371 20.173 1.00 37.91 109 SER A CA 1
ATOM 894 C C . SER A 1 109 ? -1.260 9.197 18.889 1.00 37.91 109 SER A C 1
ATOM 896 O O . SER A 1 109 ? -2.245 8.785 18.287 1.00 37.91 109 SER A O 1
ATOM 898 N N . SER A 1 110 ? -0.766 10.415 18.513 1.00 42.25 110 SER A N 1
ATOM 899 C CA . SER A 1 110 ? -1.340 11.346 17.456 1.00 42.25 110 SER A CA 1
ATOM 900 C C . SER A 1 110 ? -0.407 12.348 16.660 1.00 42.25 110 SER A C 1
ATOM 902 O O . SER A 1 110 ? 0.760 12.511 17.006 1.00 42.25 110 SER A O 1
ATOM 904 N N . THR A 1 111 ? -0.938 13.015 15.596 1.00 39.97 111 THR A N 1
ATOM 905 C CA . THR A 1 111 ? -0.309 13.536 14.316 1.00 39.97 111 THR A CA 1
ATOM 906 C C . THR A 1 111 ? -0.214 15.096 14.034 1.00 39.97 111 THR A C 1
ATOM 908 O O . THR A 1 111 ? -0.484 15.880 14.936 1.00 39.97 111 THR A O 1
ATOM 911 N N . LEU A 1 112 ? 0.173 15.555 12.795 1.00 40.78 112 LEU A N 1
ATOM 912 C CA . LEU A 1 112 ? 0.540 16.953 12.325 1.00 40.78 112 LEU A CA 1
ATOM 913 C C . LEU A 1 112 ? -0.053 17.476 10.940 1.00 40.78 112 LEU A C 1
ATOM 915 O O . LEU A 1 112 ? -0.923 16.819 10.374 1.00 40.78 112 LEU A O 1
ATOM 919 N N . THR A 1 113 ? 0.366 18.665 10.397 1.00 44.09 113 THR A N 1
ATOM 920 C CA . THR A 1 113 ? -0.432 19.597 9.500 1.00 44.09 113 THR A CA 1
ATOM 921 C C . THR A 1 113 ? 0.261 20.526 8.394 1.00 44.09 113 THR A C 1
ATOM 923 O O . THR A 1 113 ? 1.058 21.373 8.777 1.00 44.09 113 THR A O 1
ATOM 926 N N . ASN A 1 114 ? -0.143 20.560 7.081 1.00 47.41 114 ASN A N 1
ATOM 927 C CA . ASN A 1 114 ? -0.048 21.727 6.087 1.00 47.41 114 ASN A CA 1
ATOM 928 C C . ASN A 1 114 ? -1.251 21.957 5.056 1.00 47.41 114 ASN A C 1
ATOM 930 O O . ASN A 1 114 ? -1.616 21.046 4.310 1.00 47.41 114 ASN A O 1
ATOM 934 N N . LYS A 1 115 ? -1.881 23.162 4.983 1.00 49.22 115 LYS A N 1
ATOM 935 C CA . LYS A 1 115 ? -3.262 23.442 4.453 1.00 49.22 115 LYS A CA 1
ATOM 936 C C . LYS A 1 115 ? -3.537 23.464 2.928 1.00 49.22 115 LYS A C 1
ATOM 938 O O . LYS A 1 115 ? -4.646 23.086 2.549 1.00 49.22 115 LYS A O 1
ATOM 943 N N . SER A 1 116 ? -2.653 23.936 2.044 1.00 48.91 116 SER A N 1
ATOM 944 C CA . SER A 1 116 ? -3.057 24.309 0.660 1.00 48.91 116 SER A CA 1
ATOM 945 C C . SER A 1 116 ? -3.539 23.126 -0.200 1.00 48.91 116 SER A C 1
ATOM 947 O O . SER A 1 116 ? -4.527 23.219 -0.937 1.00 48.91 116 SER A O 1
ATOM 949 N N . THR A 1 117 ? -2.887 21.976 -0.055 1.00 51.81 117 THR A N 1
ATOM 950 C CA . THR A 1 117 ? -3.115 20.787 -0.885 1.00 51.81 117 THR A CA 1
ATOM 951 C C . THR A 1 117 ? -4.456 20.082 -0.582 1.00 51.81 117 THR A C 1
ATOM 953 O O . THR A 1 117 ? -4.977 19.366 -1.439 1.00 51.81 117 THR A O 1
ATOM 956 N N . GLN A 1 118 ? -5.113 20.396 0.550 1.00 53.44 118 GLN A N 1
ATOM 957 C CA . GLN A 1 118 ? -6.478 19.941 0.897 1.00 53.44 118 GLN A CA 1
ATOM 958 C C . GLN A 1 118 ? -7.499 20.172 -0.219 1.00 53.44 118 GLN A C 1
ATOM 960 O O . GLN A 1 118 ? -8.336 19.313 -0.514 1.00 53.44 118 GLN A O 1
ATOM 965 N N . LYS A 1 119 ? -7.462 21.374 -0.811 1.00 58.53 119 LYS A N 1
ATOM 966 C CA . LYS A 1 119 ? -8.533 21.882 -1.677 1.00 58.53 119 LYS A CA 1
ATOM 967 C C . LYS A 1 119 ? -8.669 21.046 -2.954 1.00 58.53 119 LYS A C 1
ATOM 969 O O . LYS A 1 119 ? -9.784 20.863 -3.436 1.00 58.53 119 LYS A O 1
ATOM 974 N N . LYS A 1 120 ? -7.560 20.483 -3.451 1.00 58.06 120 LYS A N 1
ATOM 975 C CA . LYS A 1 120 ? -7.516 19.652 -4.668 1.00 58.06 120 LYS A CA 1
ATOM 976 C C . LYS A 1 120 ? -8.080 18.242 -4.452 1.00 58.06 120 LYS A C 1
ATOM 978 O O . LYS A 1 120 ? -8.712 17.698 -5.350 1.00 58.06 120 LYS A O 1
ATOM 983 N N . CYS A 1 121 ? -7.924 17.666 -3.261 1.00 56.22 121 CYS A N 1
ATOM 984 C CA . CYS A 1 121 ? -8.267 16.259 -3.024 1.00 56.22 121 CYS A CA 1
ATOM 985 C C . CYS A 1 121 ? -9.682 16.012 -2.482 1.00 56.22 121 CYS A C 1
ATOM 987 O O . CYS A 1 121 ? -10.122 14.864 -2.434 1.00 56.22 121 CYS A O 1
ATOM 989 N N . LYS A 1 122 ? -10.440 17.055 -2.110 1.00 60.03 122 LYS A N 1
ATOM 990 C CA . LYS A 1 122 ? -11.789 16.911 -1.517 1.00 60.03 122 LYS A CA 1
ATOM 991 C C . LYS A 1 122 ? -12.789 16.076 -2.341 1.00 60.03 122 LYS A C 1
ATOM 993 O O . LYS A 1 122 ? -13.733 15.551 -1.751 1.00 60.03 122 LYS A O 1
ATOM 998 N N . LYS A 1 123 ? -12.604 15.965 -3.666 1.00 61.44 123 LYS A N 1
ATOM 999 C CA . LYS A 1 123 ? -13.516 15.285 -4.613 1.00 61.44 123 LYS A CA 1
ATOM 1000 C C . LYS A 1 123 ? -12.985 13.953 -5.187 1.00 61.44 123 LYS A C 1
ATOM 1002 O O . LYS A 1 123 ? -13.656 13.354 -6.021 1.00 61.44 123 LYS A O 1
ATOM 1007 N N . GLY A 1 124 ? -11.796 13.487 -4.792 1.00 61.09 124 GLY A N 1
ATOM 1008 C CA . GLY A 1 124 ? -11.174 12.296 -5.391 1.00 61.09 124 GLY A CA 1
ATOM 1009 C C . GLY A 1 124 ? -11.864 10.973 -5.026 1.00 61.09 124 GLY A C 1
ATOM 1010 O O . GLY A 1 124 ? -12.340 10.803 -3.906 1.00 61.09 124 GLY A O 1
ATOM 1011 N N . VAL A 1 125 ? -11.846 9.985 -5.934 1.00 58.78 125 VAL A N 1
ATOM 1012 C CA . VAL A 1 125 ? -12.348 8.615 -5.653 1.00 58.78 125 VAL A CA 1
ATOM 1013 C C . VAL A 1 125 ? -11.550 7.896 -4.565 1.00 58.78 125 VAL A C 1
ATOM 1015 O O . VAL A 1 125 ? -12.096 7.056 -3.858 1.00 58.78 125 VAL A O 1
ATOM 1018 N N . ARG A 1 126 ? -10.278 8.269 -4.385 1.00 57.66 126 ARG A N 1
ATOM 1019 C CA . ARG A 1 126 ? -9.446 7.829 -3.260 1.00 57.66 126 ARG A CA 1
ATOM 1020 C C . ARG A 1 126 ? -9.711 8.618 -1.974 1.00 57.66 126 ARG A C 1
ATOM 1022 O O . ARG A 1 126 ? -9.053 8.348 -0.993 1.00 57.66 126 ARG A O 1
ATOM 1029 N N . GLY A 1 127 ? -10.688 9.525 -1.928 1.00 61.41 127 GLY A N 1
ATOM 1030 C CA . GLY A 1 127 ? -11.032 10.296 -0.731 1.00 61.41 127 GLY A CA 1
ATOM 1031 C C . GLY A 1 127 ? -10.110 11.492 -0.471 1.00 61.41 127 GLY A C 1
ATOM 1032 O O . GLY A 1 127 ? -9.304 11.887 -1.310 1.00 61.41 127 GLY A O 1
ATOM 1033 N N . GLN A 1 128 ? -10.279 12.119 0.696 1.00 63.53 128 GLN A N 1
ATOM 1034 C CA . GLN A 1 128 ? -9.726 13.446 0.990 1.00 63.53 128 GLN A CA 1
ATOM 1035 C C . GLN A 1 128 ? -8.302 13.389 1.575 1.00 63.53 128 GLN A C 1
ATOM 1037 O O . GLN A 1 128 ? -8.070 13.814 2.706 1.00 63.53 128 GLN A O 1
ATOM 1042 N N . HIS A 1 129 ? -7.356 12.838 0.821 1.00 60.34 129 HIS A N 1
ATOM 1043 C CA . HIS A 1 129 ? -5.941 12.731 1.196 1.00 60.34 129 HIS A CA 1
ATOM 1044 C C . HIS A 1 129 ? -5.038 13.040 -0.012 1.00 60.34 129 HIS A C 1
ATOM 1046 O O . HIS A 1 129 ? -5.551 13.261 -1.104 1.00 60.34 129 HIS A O 1
ATOM 1052 N N . PHE A 1 130 ? -3.716 13.102 0.157 1.00 62.75 130 PHE A N 1
ATOM 1053 C CA . PHE A 1 130 ? -2.755 13.339 -0.927 1.00 62.75 130 PHE A CA 1
ATOM 1054 C C . PHE A 1 130 ? -2.264 12.023 -1.542 1.00 62.75 130 PHE A C 1
ATOM 1056 O O . PHE A 1 130 ? -1.393 11.405 -0.938 1.00 62.75 130 PHE A O 1
ATOM 1063 N N . PRO A 1 131 ? -2.766 11.574 -2.706 1.00 70.31 131 PRO A N 1
ATOM 1064 C CA . PRO A 1 131 ? -2.135 10.490 -3.445 1.00 70.31 131 PRO A CA 1
ATOM 1065 C C . PRO A 1 131 ? -0.984 11.048 -4.293 1.00 70.31 131 PRO A C 1
ATOM 1067 O O . PRO A 1 131 ? -1.210 11.620 -5.361 1.00 70.31 131 PRO A O 1
ATOM 1070 N N . CYS A 1 132 ? 0.254 10.857 -3.846 1.00 79.12 132 CYS A N 1
ATOM 1071 C CA . CYS A 1 132 ? 1.426 10.970 -4.709 1.00 79.12 132 CYS A CA 1
ATOM 1072 C C . CYS A 1 132 ? 1.754 9.579 -5.259 1.00 79.12 132 CYS A C 1
ATOM 1074 O O . CYS A 1 132 ? 1.958 8.646 -4.486 1.00 79.12 132 CYS A O 1
ATOM 1076 N N . ILE A 1 133 ? 1.783 9.425 -6.584 1.00 83.50 133 ILE A N 1
ATOM 1077 C CA . ILE A 1 133 ? 2.193 8.175 -7.236 1.00 83.50 133 ILE A CA 1
ATOM 1078 C C . ILE A 1 133 ? 3.484 8.458 -7.994 1.00 83.50 133 ILE A C 1
ATOM 1080 O O . ILE A 1 133 ? 3.461 9.191 -8.980 1.00 83.50 133 ILE A O 1
ATOM 1084 N N . LEU A 1 134 ? 4.583 7.871 -7.536 1.00 85.94 134 LEU A N 1
ATOM 1085 C CA . LEU A 1 134 ? 5.913 7.969 -8.134 1.00 85.94 134 LEU A CA 1
ATOM 1086 C C . LEU A 1 134 ? 6.155 6.813 -9.112 1.00 85.94 134 LEU A C 1
ATOM 1088 O O . LEU A 1 134 ? 5.556 5.746 -8.975 1.00 85.94 134 LEU A O 1
ATOM 1092 N N . GLY A 1 135 ? 7.075 6.994 -10.059 1.00 90.19 135 GLY A N 1
ATOM 1093 C CA . GLY A 1 135 ? 7.516 5.965 -10.999 1.00 90.19 135 GLY A CA 1
ATOM 1094 C C . GLY A 1 135 ? 6.693 5.866 -12.275 1.00 90.19 135 GLY A C 1
ATOM 1095 O O . GLY A 1 135 ? 6.193 6.863 -12.788 1.00 90.19 135 GLY A O 1
ATOM 1096 N N . HIS A 1 136 ? 6.582 4.646 -12.803 1.00 88.19 136 HIS A N 1
ATOM 1097 C CA . HIS A 1 136 ? 5.990 4.372 -14.110 1.00 88.19 136 HIS A CA 1
ATOM 1098 C C . HIS A 1 136 ? 4.555 3.847 -14.009 1.00 88.19 136 HIS A C 1
ATOM 1100 O O . HIS A 1 136 ? 4.238 2.967 -13.198 1.00 88.19 136 HIS A O 1
ATOM 1106 N N . TYR A 1 137 ? 3.689 4.336 -14.898 1.00 77.94 137 TYR A N 1
ATOM 1107 C CA . TYR A 1 137 ? 2.366 3.764 -15.117 1.00 77.94 137 TYR A CA 1
ATOM 1108 C C . TYR A 1 137 ? 2.430 2.693 -16.209 1.00 77.94 137 TYR A C 1
ATOM 1110 O O . TYR A 1 137 ? 2.948 2.940 -17.295 1.00 77.94 137 TYR A O 1
ATOM 1118 N N . ARG A 1 138 ? 1.898 1.497 -15.923 1.00 64.69 138 ARG A N 1
ATOM 1119 C CA . ARG A 1 138 ? 2.115 0.306 -16.767 1.00 64.69 138 ARG A CA 1
ATOM 1120 C C . ARG A 1 138 ? 0.856 -0.262 -17.432 1.00 64.69 138 ARG A C 1
ATOM 1122 O O . ARG A 1 138 ? 0.978 -1.008 -18.393 1.00 64.69 138 ARG A O 1
ATOM 1129 N N . GLN A 1 139 ? -0.338 0.003 -16.889 1.00 55.94 139 GLN A N 1
ATOM 1130 C CA . GLN A 1 139 ? -1.428 -0.994 -16.952 1.00 55.94 139 GLN A CA 1
ATOM 1131 C C . GLN A 1 139 ? -2.812 -0.518 -17.435 1.00 55.94 139 GLN A C 1
ATOM 1133 O O . GLN A 1 139 ? -3.730 -1.332 -17.454 1.00 55.94 139 GLN A O 1
ATOM 1138 N N . SER A 1 140 ? -3.019 0.746 -17.83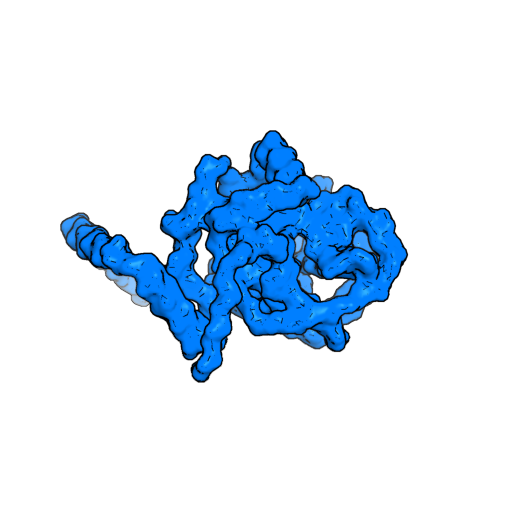3 1.00 50.84 140 SER A N 1
ATOM 1139 C CA . SER A 1 140 ? -4.324 1.137 -18.421 1.00 50.84 140 SER A CA 1
ATOM 1140 C C . SER A 1 140 ? -4.341 2.384 -19.315 1.00 50.84 140 SER A C 1
ATOM 1142 O O . SER A 1 140 ? -5.425 2.868 -19.646 1.00 50.84 140 SER A O 1
ATOM 1144 N N . ALA A 1 141 ? -3.198 2.997 -19.610 1.00 51.72 141 ALA A N 1
ATOM 1145 C CA . ALA A 1 141 ? -3.175 4.155 -20.494 1.00 51.72 141 ALA A CA 1
ATOM 1146 C C . ALA A 1 141 ? -3.178 3.652 -21.948 1.00 51.72 141 ALA A C 1
ATOM 1148 O O . ALA A 1 141 ? -2.458 2.707 -22.262 1.00 51.72 141 ALA A O 1
ATOM 1149 N N . LYS A 1 142 ? -3.988 4.264 -22.825 1.00 58.12 142 LYS A N 1
ATOM 1150 C CA . LYS A 1 142 ? -4.019 3.977 -24.273 1.00 58.12 142 LYS A CA 1
ATOM 1151 C C . LYS A 1 142 ? -2.789 4.591 -24.969 1.00 58.12 142 LYS A C 1
ATOM 1153 O O . LYS A 1 142 ? -2.924 5.403 -25.874 1.00 58.12 142 LYS A O 1
ATOM 1158 N N . VAL A 1 143 ? -1.597 4.276 -24.470 1.00 61.38 143 VAL A N 1
ATOM 1159 C CA . VAL A 1 143 ? -0.309 4.836 -24.900 1.00 61.38 143 VAL A CA 1
ATOM 1160 C C . VAL A 1 143 ? 0.600 3.711 -25.375 1.00 61.38 143 VAL A C 1
ATOM 1162 O O . VAL A 1 143 ? 0.585 2.617 -24.815 1.00 61.38 143 VAL A O 1
ATOM 1165 N N . ALA A 1 144 ? 1.392 3.978 -26.413 1.00 69.81 144 ALA A N 1
ATOM 1166 C CA . ALA A 1 144 ? 2.218 2.967 -27.074 1.00 69.81 144 ALA A CA 1
ATOM 1167 C C . ALA A 1 144 ? 3.381 2.437 -26.206 1.00 69.81 144 ALA A C 1
ATOM 1169 O O . ALA A 1 144 ? 3.896 1.350 -26.467 1.00 69.81 144 ALA A O 1
ATOM 1170 N N . ALA A 1 145 ? 3.787 3.183 -25.175 1.00 77.81 145 ALA A N 1
ATOM 1171 C CA . ALA A 1 145 ? 4.849 2.811 -24.247 1.00 77.81 145 ALA A CA 1
ATOM 1172 C C . ALA A 1 145 ? 4.493 3.220 -22.802 1.00 77.81 145 ALA A C 1
ATOM 1174 O O . ALA A 1 145 ? 3.802 4.224 -22.611 1.00 77.81 145 ALA A O 1
ATOM 1175 N N . PRO A 1 146 ? 4.966 2.485 -21.776 1.00 84.62 146 PRO A N 1
ATOM 1176 C CA . PRO A 1 146 ? 4.858 2.921 -20.387 1.00 84.62 146 PRO A CA 1
ATOM 1177 C C . PRO A 1 146 ? 5.632 4.229 -20.182 1.00 84.62 146 PRO A C 1
ATOM 1179 O O . PRO A 1 146 ? 6.698 4.422 -20.758 1.00 84.62 146 PRO A O 1
ATOM 1182 N N . CYS A 1 147 ? 5.120 5.112 -19.332 1.00 88.06 147 CYS A N 1
ATOM 1183 C CA . CYS A 1 147 ? 5.720 6.418 -19.061 1.00 88.06 147 CYS A CA 1
ATOM 1184 C C . CYS A 1 147 ? 5.698 6.736 -17.561 1.00 88.06 147 CYS A C 1
ATOM 1186 O O . CYS A 1 147 ? 5.020 6.060 -16.777 1.00 88.06 147 CYS A O 1
ATOM 1188 N N . LEU A 1 148 ? 6.459 7.755 -17.153 1.00 90.12 148 LEU A N 1
ATOM 1189 C CA . LEU A 1 148 ? 6.393 8.288 -15.794 1.00 90.12 148 LEU A CA 1
ATOM 1190 C C . LEU A 1 148 ? 4.981 8.809 -15.493 1.00 90.12 148 LEU A C 1
ATOM 1192 O O . LEU A 1 148 ? 4.277 9.307 -16.373 1.00 90.12 148 LEU A O 1
A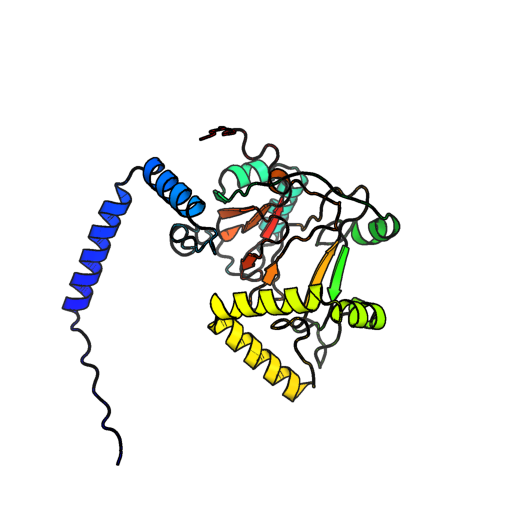TOM 1196 N N . THR A 1 149 ? 4.548 8.709 -14.237 1.00 87.69 149 THR A N 1
ATOM 1197 C CA . THR A 1 149 ? 3.298 9.348 -13.814 1.00 87.69 149 THR A CA 1
ATOM 1198 C C . THR A 1 149 ? 3.393 10.863 -14.006 1.00 87.69 149 THR A C 1
ATOM 1200 O O . THR A 1 149 ? 4.454 11.461 -13.835 1.00 87.69 149 THR A O 1
ATOM 1203 N N . GLY A 1 150 ? 2.264 11.519 -14.289 1.00 85.56 150 GLY A N 1
ATOM 1204 C CA . GLY A 1 150 ? 2.240 12.978 -14.456 1.00 85.56 150 GLY A CA 1
ATOM 1205 C C . GLY A 1 150 ? 2.703 13.761 -13.218 1.00 85.56 150 GLY A C 1
ATOM 1206 O O . GLY A 1 150 ? 3.136 14.900 -13.355 1.00 85.56 150 GLY A O 1
ATOM 1207 N N . TRP A 1 151 ? 2.654 13.156 -12.021 1.00 83.25 151 TRP A N 1
ATOM 1208 C CA . TRP A 1 151 ? 3.258 13.743 -10.822 1.00 83.25 151 TRP A CA 1
ATOM 1209 C C . TRP A 1 151 ? 4.784 13.609 -10.850 1.00 83.25 151 TRP A C 1
ATOM 1211 O O . TRP A 1 151 ? 5.464 14.624 -10.760 1.00 83.25 151 TRP A O 1
ATOM 1221 N N . HIS A 1 152 ? 5.322 12.395 -11.049 1.00 86.75 152 HIS A N 1
ATOM 1222 C CA . HIS A 1 152 ? 6.775 12.158 -11.103 1.00 86.75 152 HIS A CA 1
ATOM 1223 C C . HIS A 1 152 ? 7.430 12.986 -12.209 1.00 86.75 152 HIS A C 1
ATOM 1225 O O . HIS A 1 152 ? 8.451 13.613 -11.976 1.00 86.75 152 HIS A O 1
ATOM 1231 N N . ASN A 1 153 ? 6.817 13.061 -13.393 1.00 89.94 153 ASN A N 1
ATOM 1232 C CA . ASN A 1 153 ? 7.356 13.838 -14.510 1.00 89.94 153 ASN A CA 1
ATOM 1233 C C . ASN A 1 153 ? 7.391 15.353 -14.237 1.00 89.94 153 ASN A C 1
ATOM 1235 O O . ASN A 1 153 ? 8.233 16.052 -14.784 1.00 89.94 153 ASN A O 1
ATOM 1239 N N . LYS A 1 154 ? 6.472 15.871 -13.411 1.00 85.12 154 LYS A N 1
ATOM 1240 C CA . LYS A 1 154 ? 6.441 17.288 -13.015 1.00 85.12 154 LYS A CA 1
ATOM 1241 C C . LYS A 1 154 ? 7.398 17.609 -11.857 1.00 85.12 154 LYS A C 1
ATOM 1243 O O . LYS A 1 154 ? 7.783 18.759 -11.692 1.00 85.12 154 LYS A O 1
ATOM 1248 N N . HIS A 1 155 ? 7.745 16.602 -11.066 1.00 82.62 155 HIS A N 1
ATOM 1249 C CA . HIS A 1 155 ? 8.529 16.703 -9.837 1.00 82.62 155 HIS A CA 1
ATOM 1250 C C . HIS A 1 155 ? 9.736 15.765 -9.913 1.00 82.62 155 HIS A C 1
ATOM 1252 O O . HIS A 1 155 ? 9.973 14.975 -9.002 1.00 82.62 155 HIS A O 1
ATOM 1258 N N . ILE A 1 156 ? 10.442 15.773 -11.051 1.00 88.25 156 ILE A N 1
ATOM 1259 C CA . ILE A 1 156 ? 11.477 14.771 -11.319 1.00 88.25 156 ILE A CA 1
ATOM 1260 C C . ILE A 1 156 ? 12.644 14.922 -10.343 1.00 88.25 156 ILE A C 1
ATOM 1262 O O . ILE A 1 156 ? 12.998 13.943 -9.704 1.00 88.25 156 ILE A O 1
ATOM 1266 N N . GLU A 1 157 ? 13.146 16.138 -10.128 1.00 84.38 157 GLU A N 1
ATOM 1267 C CA . GLU A 1 157 ? 14.223 16.437 -9.173 1.00 84.38 157 GLU A CA 1
ATOM 1268 C C . GLU A 1 157 ? 13.846 16.027 -7.739 1.00 84.38 157 GLU A C 1
ATOM 1270 O O . GLU A 1 157 ? 14.567 15.242 -7.123 1.00 84.38 157 GLU A O 1
ATOM 1275 N N . ASP A 1 158 ? 12.667 16.447 -7.254 1.00 79.75 158 ASP A N 1
ATOM 1276 C CA . ASP A 1 158 ? 12.120 16.041 -5.947 1.00 79.75 158 ASP A CA 1
ATOM 1277 C C . ASP A 1 158 ? 12.048 14.507 -5.807 1.00 79.75 158 ASP A C 1
ATOM 1279 O O . ASP A 1 158 ? 12.342 13.942 -4.750 1.00 79.75 158 ASP A O 1
ATOM 1283 N N . ALA A 1 159 ? 11.624 13.817 -6.872 1.00 81.12 159 ALA A N 1
ATOM 1284 C CA . ALA A 1 159 ? 11.439 12.372 -6.887 1.00 81.12 159 ALA A CA 1
ATOM 1285 C C . ALA A 1 159 ? 12.763 11.600 -6.987 1.00 81.12 159 ALA A C 1
ATOM 1287 O O . ALA A 1 159 ? 12.874 10.533 -6.384 1.00 81.12 159 ALA A O 1
ATOM 1288 N N . GLU A 1 160 ? 13.752 12.111 -7.725 1.00 87.12 160 GLU A N 1
ATOM 1289 C CA . GLU A 1 160 ? 15.107 11.554 -7.773 1.00 87.12 160 GLU A CA 1
ATOM 1290 C C . GLU A 1 160 ? 15.811 11.725 -6.424 1.00 87.12 160 GLU A C 1
ATOM 1292 O O . GLU A 1 160 ? 16.334 10.745 -5.894 1.00 87.12 160 GLU A O 1
ATOM 1297 N N . PHE A 1 161 ? 15.749 12.920 -5.827 1.00 81.88 161 PHE A N 1
ATOM 1298 C CA . PHE A 1 161 ? 16.291 13.192 -4.494 1.00 81.88 161 PHE A CA 1
ATOM 1299 C C . PHE A 1 161 ? 15.673 12.257 -3.443 1.00 81.88 161 PHE A C 1
ATOM 1301 O O . PHE A 1 161 ? 16.379 11.516 -2.761 1.00 81.88 161 PHE A O 1
ATOM 1308 N N . PHE A 1 162 ? 14.338 12.185 -3.389 1.00 81.62 162 PHE A N 1
ATOM 1309 C CA . PHE A 1 162 ? 13.626 11.277 -2.487 1.00 81.62 162 PHE A CA 1
ATOM 1310 C C . PHE A 1 162 ? 13.986 9.793 -2.706 1.00 81.62 162 PHE A C 1
ATOM 1312 O O . PHE A 1 162 ? 13.969 9.005 -1.763 1.00 81.62 162 PHE A O 1
ATOM 1319 N N . LEU A 1 163 ? 14.307 9.376 -3.935 1.00 83.56 163 LEU A N 1
ATOM 1320 C CA . LEU A 1 163 ? 14.722 8.000 -4.231 1.00 83.56 163 LEU A CA 1
ATOM 1321 C C . LEU A 1 163 ? 16.151 7.669 -3.769 1.00 83.56 163 LEU A C 1
ATOM 1323 O O . LEU A 1 163 ? 16.468 6.484 -3.639 1.00 83.56 163 LEU A O 1
ATOM 1327 N N . GLN A 1 164 ? 16.988 8.679 -3.525 1.00 86.31 164 GLN A N 1
ATOM 1328 C CA . GLN A 1 164 ? 18.355 8.528 -3.015 1.00 86.31 164 GLN A CA 1
ATOM 1329 C C . GLN A 1 164 ? 18.418 8.453 -1.478 1.00 86.31 164 GLN A C 1
ATOM 1331 O O . GLN A 1 164 ? 19.410 7.971 -0.936 1.00 86.31 164 GLN A O 1
ATOM 1336 N N . GLU A 1 165 ? 17.352 8.854 -0.778 1.00 82.62 165 GLU A N 1
ATOM 1337 C CA . GLU A 1 165 ? 17.234 8.767 0.682 1.00 82.62 165 GLU A CA 1
ATOM 1338 C C . GLU A 1 165 ? 17.478 7.340 1.207 1.00 82.62 165 GLU A C 1
ATOM 1340 O O . GLU A 1 165 ? 16.806 6.380 0.805 1.00 82.62 165 GLU A O 1
ATOM 1345 N N . GLU A 1 166 ? 18.396 7.184 2.171 1.00 85.62 166 GLU A N 1
ATOM 1346 C CA . GLU A 1 166 ? 18.813 5.869 2.689 1.00 85.62 166 GLU A CA 1
ATOM 1347 C C . GLU A 1 166 ? 17.619 5.061 3.225 1.00 85.62 166 GLU A C 1
ATOM 1349 O O . GLU A 1 166 ? 17.496 3.859 2.969 1.00 85.62 166 GLU A O 1
ATOM 1354 N N . LEU A 1 167 ? 16.689 5.733 3.914 1.00 81.50 167 LEU A N 1
ATOM 1355 C CA . LEU A 1 167 ? 15.457 5.128 4.420 1.00 81.50 167 LEU A CA 1
ATOM 1356 C C . LEU A 1 167 ? 14.600 4.549 3.284 1.00 81.50 167 LEU A C 1
ATOM 1358 O O . LEU A 1 167 ? 14.083 3.440 3.410 1.00 81.50 167 LEU A O 1
ATOM 1362 N N . VAL A 1 168 ? 14.470 5.262 2.164 1.00 83.31 168 VAL A N 1
ATOM 1363 C CA . VAL A 1 168 ? 13.670 4.834 1.005 1.00 83.31 168 VAL A CA 1
ATOM 1364 C C . VAL A 1 168 ? 14.337 3.649 0.311 1.00 83.31 168 VAL A C 1
ATOM 1366 O O . VAL A 1 168 ? 13.675 2.652 0.009 1.00 83.31 168 VAL A O 1
ATOM 1369 N N . ILE A 1 169 ? 15.662 3.690 0.147 1.00 86.38 169 ILE A N 1
ATOM 1370 C CA . ILE A 1 169 ? 16.459 2.567 -0.367 1.00 86.38 169 ILE A CA 1
ATOM 1371 C C . ILE A 1 169 ? 16.291 1.328 0.529 1.00 86.38 169 ILE A C 1
ATOM 1373 O O . ILE A 1 169 ? 16.052 0.224 0.026 1.00 86.38 169 ILE A O 1
ATOM 1377 N N . ARG A 1 170 ? 16.372 1.489 1.855 1.00 86.50 170 ARG A N 1
ATOM 1378 C CA . ARG A 1 170 ? 16.206 0.400 2.833 1.00 86.50 170 ARG A CA 1
ATOM 1379 C C . ARG A 1 170 ? 14.795 -0.173 2.841 1.00 86.50 170 ARG A C 1
ATOM 1381 O O . ARG A 1 170 ? 14.662 -1.395 2.855 1.00 86.50 170 ARG A O 1
ATOM 1388 N N . LEU A 1 171 ? 13.760 0.662 2.762 1.00 87.06 171 LEU A N 1
ATOM 1389 C CA . LEU A 1 171 ? 12.369 0.215 2.651 1.00 87.06 171 LEU A CA 1
ATOM 1390 C C . LEU A 1 171 ? 12.136 -0.578 1.357 1.00 87.06 171 LEU A C 1
ATOM 1392 O O . LEU A 1 171 ? 11.590 -1.679 1.408 1.00 87.06 171 LEU A O 1
ATOM 1396 N N . ASN A 1 172 ? 12.621 -0.088 0.212 1.00 91.38 172 ASN A N 1
ATOM 1397 C CA . ASN A 1 172 ? 12.509 -0.782 -1.07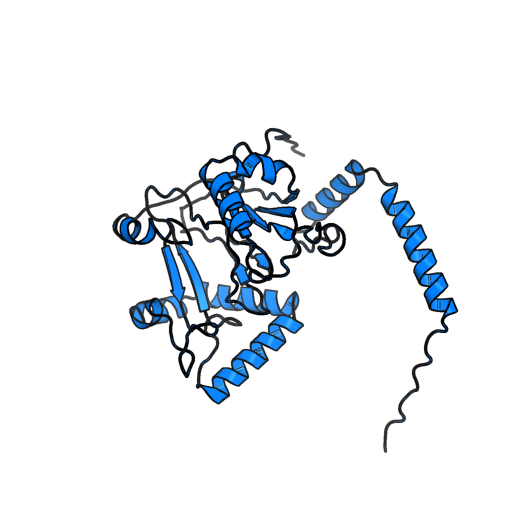6 1.00 91.38 172 ASN A CA 1
ATOM 1398 C C . ASN A 1 172 ? 13.206 -2.156 -1.068 1.00 91.38 172 ASN A C 1
ATOM 1400 O O . ASN A 1 172 ? 12.662 -3.134 -1.600 1.00 91.38 172 ASN A O 1
ATOM 1404 N N . LYS A 1 173 ? 14.388 -2.245 -0.437 1.00 90.94 173 LYS A N 1
ATOM 1405 C CA . LYS A 1 173 ? 15.104 -3.510 -0.201 1.00 90.94 173 LYS A CA 1
ATOM 1406 C C . LYS A 1 173 ? 14.298 -4.434 0.715 1.00 90.94 173 LYS A C 1
ATOM 1408 O O . LYS A 1 173 ? 14.005 -5.553 0.312 1.00 90.94 173 LYS A O 1
ATOM 1413 N N . PHE A 1 174 ? 13.875 -3.960 1.889 1.00 90.38 174 PHE A N 1
ATOM 1414 C CA . PHE A 1 174 ? 13.096 -4.734 2.863 1.00 90.38 174 PHE A CA 1
ATOM 1415 C C . PHE A 1 174 ? 11.820 -5.330 2.253 1.00 90.38 174 PHE A C 1
ATOM 1417 O O . PHE A 1 174 ? 11.623 -6.543 2.308 1.00 90.38 174 PHE A O 1
ATOM 1424 N N . VAL A 1 175 ? 10.996 -4.506 1.599 1.00 91.38 175 VAL A N 1
ATOM 1425 C CA . VAL A 1 175 ? 9.752 -4.951 0.952 1.00 91.38 175 VAL A CA 1
ATOM 1426 C C . VAL A 1 175 ? 10.032 -5.996 -0.134 1.00 91.38 175 VAL A C 1
ATOM 1428 O O . VAL A 1 175 ? 9.314 -6.991 -0.229 1.00 91.38 175 VAL A O 1
ATOM 1431 N N . SER A 1 176 ? 11.091 -5.814 -0.929 1.00 92.31 176 SER A N 1
ATOM 1432 C CA . SER A 1 176 ? 11.476 -6.777 -1.972 1.00 92.31 176 SER A CA 1
ATOM 1433 C C . SER A 1 176 ? 11.990 -8.097 -1.394 1.00 92.31 176 SER A C 1
ATOM 1435 O O . SER A 1 176 ? 11.644 -9.155 -1.917 1.00 92.31 176 SER A O 1
ATOM 1437 N N . SER A 1 177 ? 12.753 -8.060 -0.298 1.00 91.81 177 SER A N 1
ATOM 1438 C CA . SER A 1 177 ? 13.204 -9.259 0.415 1.00 91.81 177 SER A CA 1
ATOM 1439 C C . SER A 1 177 ? 12.030 -10.029 1.019 1.00 91.81 177 SER A C 1
ATOM 1441 O O . SER A 1 177 ? 11.937 -11.238 0.822 1.00 91.81 177 SER A O 1
ATOM 1443 N N . VAL A 1 178 ? 11.088 -9.350 1.686 1.00 88.88 178 VAL A N 1
ATOM 1444 C CA . VAL A 1 178 ? 9.875 -9.993 2.226 1.00 88.88 178 VAL A CA 1
ATOM 1445 C C . VAL A 1 178 ? 9.025 -10.591 1.101 1.00 88.88 178 VAL A C 1
ATOM 1447 O O . VAL A 1 178 ? 8.562 -11.722 1.231 1.00 88.88 178 VAL A O 1
ATOM 1450 N N . LEU A 1 179 ? 8.876 -9.894 -0.032 1.00 90.50 179 LEU A N 1
ATOM 1451 C CA . LEU A 1 179 ? 8.186 -10.426 -1.212 1.00 90.50 179 LEU A CA 1
ATOM 1452 C C . LEU A 1 179 ? 8.873 -11.685 -1.769 1.00 90.50 179 LEU A C 1
ATOM 1454 O O . LEU A 1 179 ? 8.188 -12.648 -2.106 1.00 90.50 179 LEU A O 1
ATOM 1458 N N . CYS A 1 180 ? 10.205 -11.689 -1.854 1.00 92.88 180 CYS A N 1
ATOM 1459 C CA . CYS A 1 180 ? 10.987 -12.834 -2.319 1.00 92.88 180 CYS A CA 1
ATOM 1460 C C . CYS A 1 180 ? 10.838 -14.048 -1.387 1.00 92.88 180 CYS A C 1
ATOM 1462 O O . CYS A 1 180 ? 10.575 -15.151 -1.861 1.00 92.88 180 CYS A O 1
ATOM 1464 N N . MET A 1 181 ? 10.925 -13.839 -0.068 1.00 90.44 181 MET A N 1
ATOM 1465 C CA . MET A 1 181 ? 10.793 -14.906 0.931 1.00 90.44 181 MET A CA 1
ATOM 1466 C C . MET A 1 181 ? 9.368 -15.471 1.015 1.00 90.44 181 MET A C 1
ATOM 1468 O O . MET A 1 181 ? 9.188 -16.685 1.015 1.00 90.44 181 MET A O 1
ATOM 1472 N N . ALA A 1 182 ? 8.349 -14.608 1.088 1.00 86.38 182 ALA A N 1
ATOM 1473 C CA . ALA A 1 182 ? 6.964 -15.031 1.309 1.00 86.38 182 ALA A CA 1
ATOM 1474 C C . ALA A 1 182 ? 6.237 -15.453 0.020 1.00 86.38 182 ALA A C 1
ATOM 1476 O O . ALA A 1 182 ? 5.360 -16.315 0.056 1.00 86.38 182 ALA A O 1
ATOM 1477 N N . PHE A 1 183 ? 6.591 -14.861 -1.127 1.00 88.56 183 PHE A N 1
ATOM 1478 C CA . PHE A 1 183 ? 5.909 -15.076 -2.406 1.00 88.56 183 PHE A CA 1
ATOM 1479 C C . PHE A 1 183 ? 6.906 -15.227 -3.576 1.00 88.56 183 PHE A C 1
ATOM 1481 O O . PHE A 1 183 ? 6.820 -14.479 -4.557 1.00 88.56 183 PHE A O 1
ATOM 1488 N N . PRO A 1 184 ? 7.830 -16.210 -3.544 1.00 91.50 184 PRO A N 1
ATOM 1489 C CA . PRO A 1 184 ? 8.915 -16.331 -4.527 1.00 91.50 184 PRO A CA 1
ATOM 1490 C C . PRO A 1 184 ? 8.427 -16.420 -5.981 1.00 91.50 184 PRO A C 1
ATOM 1492 O O . PRO A 1 184 ? 9.045 -15.849 -6.877 1.00 91.50 184 PRO A O 1
ATOM 1495 N N . GLY A 1 185 ? 7.275 -17.054 -6.236 1.00 91.25 185 GLY A N 1
ATOM 1496 C CA . GLY A 1 185 ? 6.663 -17.087 -7.572 1.00 91.25 185 GLY A CA 1
ATOM 1497 C C . GLY A 1 185 ? 6.170 -15.718 -8.067 1.00 91.25 185 GLY A C 1
ATOM 1498 O O . GLY A 1 185 ? 6.284 -15.413 -9.254 1.00 91.25 185 GLY A O 1
ATOM 1499 N N . VAL A 1 186 ? 5.674 -14.864 -7.164 1.00 90.94 186 VAL A N 1
ATOM 1500 C CA . VAL A 1 186 ? 5.280 -13.479 -7.481 1.00 90.94 186 VAL A CA 1
ATOM 1501 C C . VAL A 1 186 ? 6.523 -12.620 -7.703 1.00 90.94 186 VAL A C 1
ATOM 1503 O O . VAL A 1 186 ? 6.579 -11.879 -8.681 1.00 90.94 186 VAL A O 1
ATOM 1506 N N . HIS A 1 187 ? 7.551 -12.775 -6.862 1.00 92.81 187 HIS A N 1
ATOM 1507 C CA . HIS A 1 187 ? 8.830 -12.085 -7.032 1.00 92.81 187 HIS A CA 1
ATOM 1508 C C . HIS A 1 187 ? 9.503 -12.438 -8.371 1.00 92.81 187 HIS A C 1
ATOM 1510 O O . HIS A 1 187 ? 9.867 -11.536 -9.123 1.00 92.81 187 HIS A O 1
ATOM 1516 N N . LYS A 1 188 ? 9.570 -13.726 -8.737 1.00 93.75 188 LYS A N 1
ATOM 1517 C CA . LYS A 1 188 ? 10.085 -14.180 -10.041 1.00 93.75 188 LYS A CA 1
ATOM 1518 C C . LYS A 1 188 ? 9.310 -13.561 -11.208 1.00 93.75 188 LYS A C 1
ATOM 1520 O O . LYS A 1 188 ? 9.917 -13.004 -12.120 1.00 93.75 188 LYS A O 1
ATOM 1525 N N . ARG A 1 189 ? 7.971 -13.562 -11.143 1.00 92.06 189 ARG A N 1
ATOM 1526 C CA . ARG A 1 189 ? 7.114 -12.892 -12.137 1.00 92.06 189 ARG A CA 1
ATOM 1527 C C . ARG A 1 189 ? 7.417 -11.393 -12.231 1.00 92.06 189 ARG A C 1
ATOM 1529 O O . ARG A 1 189 ? 7.393 -10.850 -13.331 1.00 92.06 189 ARG A O 1
ATOM 1536 N N . PHE A 1 190 ? 7.716 -10.715 -11.119 1.00 91.50 190 PHE A N 1
ATOM 1537 C CA . PHE A 1 190 ? 8.108 -9.298 -11.119 1.00 91.50 190 PHE A CA 1
ATOM 1538 C C . PHE A 1 190 ? 9.491 -9.085 -11.759 1.00 91.50 190 PHE A C 1
ATOM 1540 O O . PHE A 1 190 ? 9.652 -8.142 -12.530 1.00 91.50 190 PHE A O 1
ATOM 1547 N N . GLN A 1 191 ? 10.461 -9.973 -11.520 1.00 93.62 191 GLN A N 1
ATOM 1548 C CA . GLN A 1 191 ? 11.780 -9.927 -12.166 1.00 93.62 191 GLN A CA 1
ATOM 1549 C C . GLN A 1 191 ? 11.690 -10.140 -13.687 1.00 93.62 191 GLN A C 1
ATOM 1551 O O . GLN A 1 191 ? 12.245 -9.352 -14.450 1.00 93.62 191 GLN A O 1
ATOM 1556 N N . GLU A 1 192 ? 10.932 -11.140 -14.149 1.00 93.44 192 GLU A N 1
ATOM 1557 C CA . GLU A 1 192 ? 10.671 -11.390 -15.580 1.00 93.44 192 GLU A CA 1
ATOM 1558 C C . GLU A 1 192 ? 9.974 -10.183 -16.241 1.00 93.44 192 GLU A C 1
ATOM 1560 O O . GLU A 1 192 ? 10.353 -9.716 -17.317 1.00 93.44 192 GLU A O 1
ATOM 1565 N N . CYS A 1 193 ? 8.984 -9.623 -15.544 1.00 90.12 193 CYS A N 1
ATOM 1566 C CA . CYS A 1 193 ? 8.242 -8.413 -15.899 1.00 90.12 193 CYS A CA 1
ATOM 1567 C C . CYS A 1 193 ? 9.141 -7.160 -15.997 1.00 90.12 193 CYS A C 1
ATOM 1569 O O . CYS A 1 193 ? 8.944 -6.334 -16.899 1.00 90.12 193 CYS A O 1
ATOM 1571 N N . ALA A 1 194 ? 10.141 -7.039 -15.115 1.00 91.38 194 ALA A N 1
ATOM 1572 C CA . ALA A 1 194 ? 11.162 -5.994 -15.133 1.00 91.38 194 ALA A CA 1
ATOM 1573 C C . ALA A 1 194 ? 12.150 -6.172 -16.294 1.00 91.38 194 ALA A C 1
ATOM 1575 O O . ALA A 1 194 ? 12.363 -5.231 -17.057 1.00 91.38 194 ALA A O 1
ATOM 1576 N N . ALA A 1 195 ? 12.678 -7.382 -16.493 1.00 94.31 195 ALA A N 1
ATOM 1577 C CA . ALA A 1 195 ? 13.584 -7.697 -17.596 1.00 94.31 195 ALA A CA 1
ATOM 1578 C C . ALA A 1 195 ? 12.936 -7.434 -18.968 1.00 94.31 195 ALA A C 1
ATOM 1580 O O . ALA A 1 195 ? 13.557 -6.828 -19.843 1.00 94.31 195 ALA A O 1
ATOM 1581 N N . TRP A 1 196 ? 11.661 -7.807 -19.143 1.00 92.56 196 TRP A N 1
ATOM 1582 C CA . TRP A 1 196 ? 10.926 -7.533 -20.381 1.00 92.56 196 TRP A CA 1
ATOM 1583 C C . TRP A 1 196 ? 10.772 -6.028 -20.654 1.00 92.56 196 TRP A C 1
ATOM 1585 O O . TRP A 1 196 ? 10.960 -5.587 -21.786 1.00 92.56 196 TRP A O 1
ATOM 1595 N N . HIS A 1 197 ? 10.489 -5.216 -19.630 1.00 90.56 197 HIS A N 1
ATOM 1596 C CA . HIS A 1 197 ? 10.427 -3.757 -19.776 1.00 90.56 197 HIS A CA 1
ATOM 1597 C C . HIS A 1 197 ? 11.779 -3.108 -20.043 1.00 90.56 197 HIS A C 1
ATOM 1599 O O . HIS A 1 197 ? 11.857 -2.220 -20.893 1.00 90.56 197 HIS A O 1
ATOM 1605 N N . GLN A 1 198 ? 12.841 -3.579 -19.391 1.00 93.44 198 GLN A N 1
ATOM 1606 C CA . GLN A 1 198 ? 14.183 -3.085 -19.661 1.00 93.44 198 GLN A CA 1
ATOM 1607 C C . GLN A 1 198 ? 14.602 -3.388 -21.104 1.00 93.44 198 GLN A C 1
ATOM 1609 O O . GLN A 1 198 ? 15.179 -2.525 -21.759 1.00 93.44 198 GLN A O 1
ATOM 1614 N N . LYS A 1 199 ? 14.266 -4.576 -21.628 1.00 94.62 199 LYS A N 1
ATOM 1615 C CA . LYS A 1 199 ? 14.550 -4.950 -23.020 1.00 94.62 199 LYS A CA 1
ATOM 1616 C C . LYS A 1 199 ? 13.682 -4.200 -24.038 1.00 94.62 199 LYS A C 1
ATOM 1618 O O . LYS A 1 199 ? 14.177 -3.860 -25.104 1.00 94.62 199 LYS A O 1
ATOM 1623 N N . ARG A 1 200 ? 12.389 -3.985 -23.754 1.00 92.44 200 ARG A N 1
ATOM 1624 C CA . ARG A 1 200 ? 11.424 -3.452 -24.740 1.00 92.44 200 ARG A CA 1
ATOM 1625 C C . ARG A 1 200 ? 11.312 -1.926 -24.764 1.00 92.44 200 ARG A C 1
ATOM 1627 O O . ARG A 1 200 ? 10.969 -1.384 -25.815 1.00 92.44 200 ARG A O 1
ATOM 1634 N N . PHE A 1 201 ? 11.541 -1.278 -23.620 1.00 91.38 201 PHE A N 1
ATOM 1635 C CA . PHE A 1 201 ? 11.289 0.150 -23.392 1.00 91.38 201 PHE A CA 1
ATOM 1636 C C . PHE A 1 201 ? 12.415 0.863 -22.620 1.00 91.38 201 PHE A C 1
ATOM 1638 O O . PHE A 1 201 ? 12.291 2.051 -22.355 1.00 91.38 201 PHE A O 1
ATOM 1645 N N . HIS A 1 202 ? 13.484 0.160 -22.219 1.00 93.12 202 HIS A N 1
ATOM 1646 C CA . HIS A 1 202 ? 14.565 0.685 -21.364 1.00 93.12 202 HIS A CA 1
ATOM 1647 C C . HIS A 1 202 ? 14.113 1.160 -19.965 1.00 93.12 202 HIS A C 1
ATOM 1649 O O . HIS A 1 202 ? 14.791 1.955 -19.317 1.00 93.12 202 HIS A O 1
ATOM 1655 N N . ILE A 1 203 ? 12.983 0.633 -19.472 1.00 91.31 203 ILE A N 1
ATOM 1656 C CA . ILE A 1 203 ? 12.386 1.009 -18.182 1.00 91.31 203 ILE A CA 1
ATOM 1657 C C . ILE A 1 203 ? 12.730 -0.017 -17.097 1.00 91.31 203 ILE A C 1
ATOM 1659 O O . ILE A 1 203 ? 12.359 -1.190 -17.195 1.00 91.31 203 ILE A O 1
ATOM 1663 N N . LYS A 1 204 ? 13.339 0.457 -16.004 1.00 91.81 204 LYS A N 1
ATOM 1664 C CA . LYS A 1 204 ? 13.618 -0.324 -14.787 1.00 91.81 204 LYS A CA 1
ATOM 1665 C C . LYS A 1 204 ? 12.494 -0.191 -13.753 1.00 91.81 204 LYS A C 1
ATOM 1667 O O . LYS A 1 204 ? 11.842 0.851 -13.647 1.00 91.81 204 LYS A O 1
ATOM 1672 N N . ALA A 1 205 ? 12.311 -1.230 -12.938 1.00 90.44 205 ALA A N 1
ATOM 1673 C CA . ALA A 1 205 ? 11.576 -1.114 -11.681 1.00 90.44 205 ALA A CA 1
ATOM 1674 C C . ALA A 1 205 ? 12.368 -0.196 -10.729 1.00 90.44 205 ALA A C 1
ATOM 1676 O O . ALA A 1 205 ? 13.573 -0.376 -10.559 1.00 90.44 205 ALA A O 1
ATOM 1677 N N . ARG A 1 206 ? 11.712 0.826 -10.165 1.00 89.94 206 ARG A N 1
ATOM 1678 C CA . ARG A 1 206 ? 12.378 1.890 -9.386 1.00 89.94 206 ARG A CA 1
ATOM 1679 C C . ARG A 1 206 ? 12.280 1.699 -7.870 1.00 89.94 206 ARG A C 1
ATOM 1681 O O . ARG A 1 206 ? 13.039 2.312 -7.132 1.00 89.94 206 ARG A O 1
ATOM 1688 N N . PHE A 1 207 ? 11.376 0.835 -7.414 1.00 90.88 207 PHE A N 1
ATOM 1689 C CA . PHE A 1 207 ? 11.062 0.612 -6.000 1.00 90.88 207 PHE A CA 1
ATOM 1690 C C . PHE A 1 207 ? 11.332 -0.855 -5.658 1.00 90.88 207 PHE A C 1
ATOM 1692 O O . PHE A 1 207 ? 10.428 -1.636 -5.352 1.00 90.88 207 PHE A O 1
ATOM 1699 N N . GLY A 1 208 ? 12.589 -1.267 -5.853 1.00 89.50 208 GLY A N 1
ATOM 1700 C CA . GLY A 1 208 ? 12.998 -2.669 -5.810 1.00 89.50 208 GLY A CA 1
ATOM 1701 C C . GLY A 1 208 ? 12.239 -3.499 -6.849 1.00 89.50 208 GLY A C 1
ATOM 1702 O O . GLY A 1 208 ? 12.472 -3.368 -8.046 1.00 89.50 208 GLY A O 1
ATOM 1703 N N . SER A 1 209 ? 11.301 -4.330 -6.395 1.00 90.44 209 SER A N 1
ATOM 1704 C CA . SER A 1 209 ? 10.490 -5.186 -7.275 1.00 90.44 209 SER A CA 1
ATOM 1705 C C . SER A 1 209 ? 9.333 -4.447 -7.984 1.00 90.44 209 SER A C 1
ATOM 1707 O O . SER A 1 209 ? 8.686 -5.032 -8.850 1.00 90.44 209 SER A O 1
ATOM 1709 N N . PHE A 1 210 ? 9.044 -3.186 -7.631 1.00 91.50 210 PHE A N 1
ATOM 1710 C CA . PHE A 1 210 ? 7.859 -2.446 -8.093 1.00 91.50 210 PHE A CA 1
ATOM 1711 C C . PHE A 1 210 ? 8.202 -1.291 -9.060 1.00 91.50 210 PHE A C 1
ATOM 1713 O O . PHE A 1 210 ? 9.234 -0.623 -8.947 1.00 91.50 210 PHE A O 1
ATOM 1720 N N . PHE A 1 211 ? 7.305 -1.023 -10.018 1.00 90.25 211 PHE A N 1
ATOM 1721 C CA . PHE A 1 211 ? 7.445 0.064 -11.006 1.00 90.25 211 PHE A CA 1
ATOM 1722 C C . PHE A 1 211 ? 6.942 1.426 -10.521 1.00 90.25 211 PHE A C 1
ATOM 1724 O O . PHE A 1 211 ? 7.375 2.454 -11.045 1.00 90.25 211 PHE A O 1
ATOM 1731 N N . ASN A 1 212 ? 6.035 1.436 -9.545 1.00 90.12 212 ASN A N 1
ATOM 1732 C CA . ASN A 1 212 ? 5.493 2.637 -8.927 1.00 90.12 212 ASN A CA 1
ATOM 1733 C C . ASN A 1 212 ? 5.373 2.467 -7.411 1.00 90.12 212 ASN A C 1
ATOM 1735 O O . ASN A 1 212 ? 5.357 1.346 -6.902 1.00 90.12 212 ASN A O 1
ATOM 1739 N N . MET A 1 213 ? 5.283 3.596 -6.714 1.00 88.56 213 MET A N 1
ATOM 1740 C CA . MET A 1 213 ? 5.023 3.664 -5.279 1.00 88.56 213 MET A CA 1
ATOM 1741 C C . MET A 1 213 ? 3.993 4.759 -5.009 1.00 88.56 213 MET A C 1
ATOM 1743 O O . MET A 1 213 ? 4.064 5.838 -5.595 1.00 88.56 213 MET A O 1
ATOM 1747 N N . CYS A 1 214 ? 3.030 4.485 -4.128 1.00 87.31 214 CYS A N 1
ATOM 1748 C CA . CYS A 1 214 ? 1.971 5.425 -3.768 1.00 87.31 214 CYS A CA 1
ATOM 1749 C C . CYS A 1 214 ? 2.175 5.926 -2.333 1.00 87.31 214 CYS A C 1
ATOM 1751 O O . CYS A 1 214 ? 1.940 5.185 -1.380 1.00 87.31 214 CYS A O 1
ATOM 1753 N N . ILE A 1 215 ? 2.568 7.189 -2.175 1.00 82.31 215 ILE A N 1
ATOM 1754 C CA . ILE A 1 215 ? 2.606 7.873 -0.881 1.00 82.31 215 ILE A CA 1
ATOM 1755 C C . ILE A 1 215 ? 1.239 8.520 -0.666 1.00 82.31 215 ILE A C 1
ATOM 1757 O O . ILE A 1 215 ? 0.845 9.410 -1.419 1.00 82.31 215 ILE A O 1
ATOM 1761 N N . ASN A 1 216 ? 0.518 8.083 0.367 1.00 79.25 216 ASN A N 1
ATOM 1762 C CA . ASN A 1 216 ? -0.775 8.652 0.739 1.00 79.25 216 ASN A CA 1
ATOM 1763 C C . ASN A 1 216 ? -0.599 9.548 1.974 1.00 79.25 216 ASN A C 1
ATOM 1765 O O . ASN A 1 216 ? -0.506 9.056 3.095 1.00 79.25 216 ASN A O 1
ATOM 1769 N N . GLY A 1 217 ? -0.517 10.864 1.769 1.00 68.44 217 GLY A N 1
ATOM 1770 C CA . GLY A 1 217 ? -0.297 11.848 2.836 1.00 68.44 217 GLY A CA 1
ATOM 1771 C C . GLY A 1 217 ? -1.593 12.436 3.407 1.00 68.44 217 GLY A C 1
ATOM 1772 O O . GLY A 1 217 ? -2.579 12.601 2.686 1.00 68.44 217 GLY A O 1
ATOM 1773 N N . ILE A 1 218 ? -1.596 12.807 4.691 1.00 62.00 218 ILE A N 1
ATOM 1774 C CA . ILE A 1 218 ? -2.662 13.643 5.270 1.00 62.00 218 ILE A CA 1
ATOM 1775 C C . ILE A 1 218 ? -2.405 15.132 5.042 1.00 62.00 218 ILE A C 1
ATOM 1777 O O . ILE A 1 218 ? -1.270 15.585 4.912 1.00 62.00 218 ILE A O 1
ATOM 1781 N N . PHE A 1 219 ? -3.485 15.900 5.091 1.00 48.72 219 PHE A N 1
ATOM 1782 C CA . PHE A 1 219 ? -3.462 17.352 5.233 1.00 48.72 219 PHE A CA 1
ATOM 1783 C C . PHE A 1 219 ? -3.916 17.746 6.664 1.00 48.72 219 PHE A C 1
ATOM 1785 O O . PHE A 1 219 ? -4.490 16.912 7.356 1.00 48.72 219 PHE A O 1
ATOM 1792 N N . PRO A 1 220 ? -3.760 18.999 7.142 1.00 42.31 220 PRO A N 1
ATOM 1793 C CA . PRO A 1 220 ? -4.304 19.461 8.418 1.00 42.31 220 PRO A CA 1
ATOM 1794 C C . PRO A 1 220 ? -5.802 19.320 8.444 1.00 42.31 220 PRO A C 1
ATOM 1796 O O . PRO A 1 220 ? -6.433 19.425 7.399 1.00 42.31 220 PRO A O 1
ATOM 1799 N N . GLY A 1 221 ? -6.396 19.177 9.622 1.00 43.91 221 GLY A N 1
ATOM 1800 C CA . GLY A 1 221 ? -7.848 19.034 9.749 1.00 43.91 221 GLY A CA 1
ATOM 1801 C C . GLY A 1 221 ? -8.374 17.699 9.200 1.00 43.91 221 GLY A C 1
ATOM 1802 O O . GLY A 1 221 ? -9.301 17.132 9.772 1.00 43.91 221 GLY A O 1
ATOM 1803 N N . HIS A 1 222 ? -7.726 17.119 8.185 1.00 47.31 222 HIS A N 1
ATOM 1804 C CA . HIS A 1 222 ? -7.861 15.722 7.809 1.00 47.31 222 HIS A CA 1
ATOM 1805 C C . HIS A 1 222 ? -7.119 14.882 8.849 1.00 47.31 222 HIS A C 1
ATOM 1807 O O . HIS A 1 222 ? -5.907 14.706 8.812 1.00 47.31 222 HIS A O 1
ATOM 1813 N N . LYS A 1 223 ? -7.875 14.343 9.806 1.00 56.62 223 LYS A N 1
ATOM 1814 C CA . LYS A 1 223 ? -7.338 13.567 10.937 1.00 56.62 223 LYS A CA 1
ATOM 1815 C C . LYS A 1 223 ? -6.647 12.248 10.524 1.00 56.62 223 LYS A C 1
ATOM 1817 O O . LYS A 1 223 ? -6.104 11.570 11.393 1.00 56.62 223 LYS A O 1
ATOM 1822 N N . ARG A 1 224 ? -6.760 11.837 9.250 1.00 65.38 224 ARG A N 1
ATOM 1823 C CA . ARG A 1 224 ? -6.466 10.484 8.738 1.00 65.38 224 ARG A CA 1
ATOM 1824 C C . ARG A 1 224 ? -6.499 10.429 7.198 1.00 65.38 224 ARG A C 1
ATOM 1826 O O . ARG A 1 224 ? -7.264 11.164 6.575 1.00 65.38 224 ARG A O 1
ATOM 1833 N N . VAL A 1 225 ? -5.709 9.530 6.602 1.00 69.62 225 VAL A N 1
ATOM 1834 C CA . VAL A 1 225 ? -5.817 9.116 5.186 1.00 69.62 225 VAL A CA 1
ATOM 1835 C C . VAL A 1 225 ? -7.060 8.251 5.055 1.00 69.62 225 VAL A C 1
ATOM 1837 O O . VAL A 1 225 ? -7.173 7.288 5.801 1.00 69.62 225 VAL A O 1
ATOM 1840 N N . HIS A 1 226 ? -7.982 8.559 4.141 1.00 76.12 226 HIS A N 1
ATOM 1841 C CA . HIS A 1 226 ? -9.154 7.709 3.891 1.00 76.12 226 HIS A CA 1
ATOM 1842 C C . HIS A 1 226 ? -9.318 7.388 2.425 1.00 76.12 226 HIS A C 1
ATOM 1844 O O . HIS A 1 226 ? -9.597 8.301 1.654 1.00 76.12 226 HIS A O 1
ATOM 1850 N N . CYS A 1 227 ? -9.216 6.101 2.099 1.00 79.50 227 CYS A N 1
ATOM 1851 C CA . CYS A 1 227 ? -9.643 5.506 0.844 1.00 79.50 227 CYS A CA 1
ATOM 1852 C C . CYS A 1 227 ? -11.125 5.123 0.929 1.00 79.50 227 CYS A C 1
ATOM 1854 O O . CYS A 1 227 ? -11.558 4.484 1.890 1.00 79.50 227 CYS A O 1
ATOM 1856 N N . LEU A 1 228 ? -11.905 5.476 -0.095 1.00 81.31 228 LEU A N 1
ATOM 1857 C CA . LEU A 1 228 ? -13.248 4.920 -0.262 1.00 81.31 228 LEU A CA 1
ATOM 1858 C C . LEU A 1 228 ? -13.165 3.439 -0.684 1.00 81.31 228 LEU A C 1
ATOM 1860 O O . LEU A 1 228 ? -12.150 3.029 -1.245 1.00 81.31 228 LEU A O 1
ATOM 1864 N N . PRO A 1 229 ? -14.239 2.649 -0.497 1.00 85.56 229 PRO A N 1
ATOM 1865 C CA . PRO A 1 229 ? -14.335 1.289 -1.029 1.00 85.56 229 PRO A CA 1
ATOM 1866 C C . PRO A 1 229 ? -14.037 1.209 -2.541 1.00 85.56 229 PRO A C 1
ATOM 1868 O O . PRO A 1 229 ? -14.729 1.838 -3.364 1.00 85.56 229 PRO A O 1
ATOM 1871 N N . HIS A 1 230 ? -12.977 0.462 -2.880 1.00 86.38 230 HIS A N 1
ATOM 1872 C CA . HIS A 1 230 ? -12.430 0.265 -4.229 1.00 86.38 230 HIS A CA 1
ATOM 1873 C C . HIS A 1 230 ? -11.628 -1.048 -4.329 1.00 86.38 230 HIS A C 1
ATOM 1875 O O . HIS A 1 230 ? -11.328 -1.664 -3.314 1.00 86.38 230 HIS A O 1
ATOM 1881 N N . SER A 1 231 ? -11.264 -1.465 -5.541 1.00 86.19 231 SER A N 1
ATOM 1882 C CA . SER A 1 231 ? -10.171 -2.416 -5.783 1.00 86.19 231 SER A CA 1
ATOM 1883 C C . SER A 1 231 ? -9.097 -1.730 -6.634 1.00 86.19 231 SER A C 1
ATOM 1885 O O . SER A 1 231 ? -9.399 -0.805 -7.396 1.00 86.19 231 SER A O 1
ATOM 1887 N N . ASP A 1 232 ? -7.843 -2.173 -6.540 1.00 84.06 232 ASP A N 1
ATOM 1888 C CA . AS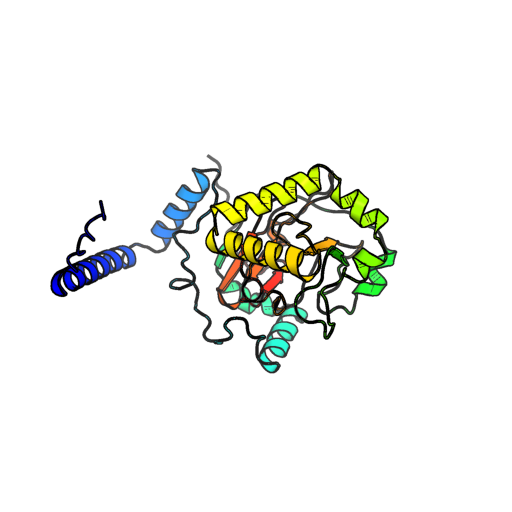P A 1 232 ? -6.781 -1.724 -7.449 1.00 84.06 232 ASP A CA 1
ATOM 1889 C C . ASP A 1 232 ? -6.829 -2.565 -8.733 1.00 84.06 232 ASP A C 1
ATOM 1891 O O . ASP A 1 232 ? -5.874 -3.256 -9.081 1.00 84.06 232 ASP A O 1
ATOM 1895 N N . SER A 1 233 ? -7.942 -2.518 -9.470 1.00 77.75 233 SER A N 1
ATOM 1896 C CA . SER A 1 233 ? -8.141 -3.281 -10.721 1.00 77.75 233 SER A CA 1
ATOM 1897 C C . SER A 1 233 ? -7.014 -3.094 -11.753 1.00 77.75 233 SER A C 1
ATOM 1899 O O . SER A 1 233 ? -6.772 -3.952 -12.599 1.00 77.75 233 SER A O 1
ATOM 1901 N N . LYS A 1 234 ? -6.267 -1.990 -11.643 1.00 75.12 234 LYS A N 1
ATOM 1902 C CA . LYS A 1 234 ? -5.097 -1.649 -12.461 1.00 75.12 234 LYS A CA 1
ATOM 1903 C C . LYS A 1 234 ? -3.767 -2.248 -11.979 1.00 75.12 234 LYS A C 1
ATOM 1905 O O . LYS A 1 234 ? -2.737 -1.926 -12.562 1.00 75.12 234 LYS A O 1
ATOM 1910 N N . ASN A 1 235 ? -3.777 -3.131 -10.979 1.00 74.19 235 ASN A N 1
ATOM 1911 C CA . ASN A 1 235 ? -2.643 -3.971 -10.570 1.00 74.19 235 ASN A CA 1
ATOM 1912 C C . ASN A 1 235 ? -2.873 -5.451 -10.986 1.00 74.19 235 ASN A C 1
ATOM 1914 O O . ASN A 1 235 ? -2.946 -6.327 -10.118 1.00 74.19 235 ASN A O 1
ATOM 1918 N N . PRO A 1 236 ? -3.076 -5.766 -12.287 1.00 62.25 236 PRO A N 1
ATOM 1919 C CA . PRO A 1 236 ? -3.504 -7.090 -12.736 1.00 62.25 236 PRO A CA 1
ATOM 1920 C C . PRO A 1 236 ? -2.515 -8.200 -12.358 1.00 62.25 236 PRO A C 1
ATOM 1922 O O . PRO A 1 236 ? -1.366 -8.209 -12.805 1.00 62.25 236 PRO A O 1
ATOM 1925 N N . ILE A 1 237 ? -3.020 -9.180 -11.598 1.00 60.19 237 ILE A N 1
ATOM 1926 C CA . ILE A 1 237 ? -2.350 -10.445 -11.250 1.00 60.19 237 ILE A CA 1
ATOM 1927 C C . ILE A 1 237 ? -0.989 -10.197 -10.573 1.00 60.19 237 ILE A C 1
ATOM 1929 O O . ILE A 1 237 ? 0.080 -10.563 -11.076 1.00 60.19 237 ILE A O 1
ATOM 1933 N N . SER A 1 238 ? -1.056 -9.492 -9.445 1.00 74.81 238 SER A N 1
ATOM 1934 C CA . SER A 1 238 ? 0.070 -8.911 -8.716 1.00 74.81 238 SER A CA 1
ATOM 1935 C C . SER A 1 238 ? -0.354 -8.590 -7.271 1.00 74.81 238 SER A C 1
ATOM 1937 O O . SER A 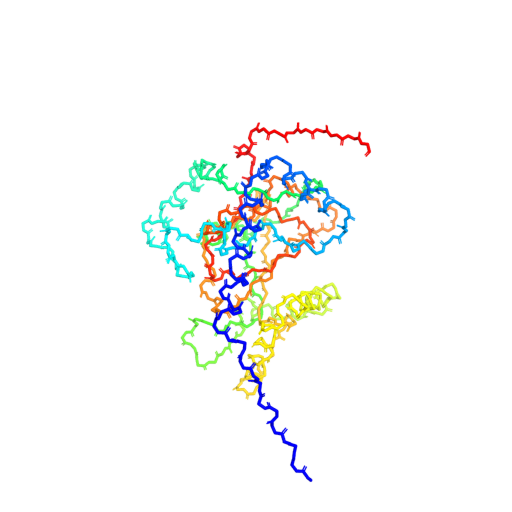1 238 ? -1.541 -8.636 -6.942 1.00 74.81 238 SER A O 1
ATOM 1939 N N . VAL A 1 239 ? 0.610 -8.275 -6.405 1.00 88.00 239 VAL A N 1
ATOM 1940 C CA . VAL A 1 239 ? 0.377 -7.828 -5.022 1.00 88.00 239 VAL A CA 1
ATOM 1941 C C . VAL A 1 239 ? 0.643 -6.332 -4.869 1.00 88.00 239 VAL A C 1
ATOM 1943 O O . VAL A 1 239 ? 1.404 -5.744 -5.637 1.00 88.00 239 VAL A O 1
ATOM 1946 N N . CYS A 1 240 ? 0.035 -5.717 -3.860 1.00 90.56 240 CYS A N 1
ATOM 1947 C CA . CYS A 1 240 ? 0.466 -4.438 -3.310 1.00 90.56 240 CYS A CA 1
ATOM 1948 C C . CYS A 1 240 ? 1.185 -4.681 -1.983 1.00 90.56 240 CYS A C 1
ATOM 1950 O O . CYS A 1 240 ? 0.760 -5.513 -1.181 1.00 90.56 240 CYS A O 1
ATOM 1952 N N . ALA A 1 241 ? 2.252 -3.919 -1.761 1.00 91.94 241 ALA A N 1
ATOM 1953 C CA . ALA A 1 241 ? 2.910 -3.771 -0.474 1.00 91.94 241 ALA A CA 1
ATOM 1954 C C . ALA A 1 241 ? 2.413 -2.470 0.170 1.00 91.94 241 ALA A C 1
ATOM 1956 O O . ALA A 1 241 ? 2.605 -1.388 -0.385 1.00 91.94 241 ALA A O 1
ATOM 1957 N N . LEU A 1 242 ? 1.746 -2.578 1.315 1.00 91.75 242 LEU A N 1
ATOM 1958 C CA . LEU A 1 242 ? 1.204 -1.457 2.071 1.00 91.75 242 LEU A CA 1
ATOM 1959 C C . LEU A 1 242 ? 1.925 -1.357 3.414 1.00 91.75 242 LEU A C 1
ATOM 1961 O O . LEU A 1 242 ? 1.987 -2.328 4.163 1.00 91.75 242 LEU A O 1
ATOM 1965 N N . MET A 1 243 ? 2.431 -0.167 3.721 1.00 88.75 243 MET A N 1
ATOM 1966 C CA . MET A 1 243 ? 3.009 0.170 5.016 1.00 88.75 243 MET A CA 1
ATOM 1967 C C . MET A 1 243 ? 2.507 1.549 5.436 1.00 88.75 243 MET A C 1
ATOM 1969 O O . MET A 1 243 ? 2.498 2.487 4.637 1.00 88.75 243 MET A O 1
ATOM 1973 N N . VAL A 1 244 ? 2.094 1.674 6.693 1.00 84.25 244 VAL A N 1
ATOM 1974 C CA . VAL A 1 244 ? 1.836 2.973 7.321 1.00 84.25 244 VAL A CA 1
ATOM 1975 C C . VAL A 1 244 ? 3.154 3.460 7.908 1.00 84.25 244 VAL A C 1
ATOM 1977 O O . VAL A 1 244 ? 3.826 2.705 8.597 1.00 84.25 244 VAL A O 1
ATOM 1980 N N . TYR A 1 245 ? 3.538 4.709 7.669 1.00 77.62 245 TYR A N 1
ATOM 1981 C CA . TYR A 1 245 ? 4.713 5.316 8.300 1.00 77.62 245 TYR A CA 1
ATOM 1982 C C . TYR A 1 245 ? 4.301 6.574 9.062 1.00 77.62 245 TYR A C 1
ATOM 1984 O O . TYR A 1 245 ? 3.272 7.187 8.765 1.00 77.62 245 TYR A O 1
ATOM 1992 N N . LEU A 1 246 ? 5.102 6.962 10.054 1.00 72.25 246 LEU A N 1
ATOM 1993 C CA . LEU A 1 246 ? 4.900 8.195 10.812 1.00 72.25 246 LEU A CA 1
ATOM 1994 C C . LEU A 1 246 ? 6.086 9.130 10.627 1.00 72.25 246 LEU A C 1
ATOM 1996 O O . LEU A 1 246 ? 7.237 8.698 10.623 1.00 72.25 246 LEU A O 1
ATOM 2000 N N . LYS A 1 247 ? 5.799 10.431 10.537 1.00 66.75 247 LYS A N 1
ATOM 2001 C CA . LYS A 1 247 ? 6.818 11.469 10.709 1.00 66.75 247 LYS A CA 1
ATOM 2002 C C . LYS A 1 247 ? 7.380 11.369 12.143 1.00 66.75 247 LYS A C 1
ATOM 2004 O O . LYS A 1 247 ? 6.574 11.263 13.067 1.00 66.75 247 LYS A O 1
ATOM 2009 N N . PRO A 1 248 ? 8.703 11.468 12.369 1.00 66.06 248 PRO A N 1
ATOM 2010 C CA . PRO A 1 248 ? 9.281 11.515 13.713 1.00 66.06 248 PRO A CA 1
ATOM 2011 C C . PRO A 1 248 ? 8.592 12.543 14.623 1.00 66.06 248 PRO A C 1
ATOM 2013 O O . PRO A 1 248 ? 8.174 13.612 14.170 1.00 66.06 248 PRO A O 1
ATOM 2016 N N . GLY A 1 249 ? 8.390 12.190 15.894 1.00 64.75 249 GLY A N 1
ATOM 2017 C CA . GLY A 1 249 ? 7.636 12.999 16.864 1.00 64.75 249 GLY A CA 1
ATOM 2018 C C . GLY A 1 249 ? 6.116 13.040 16.635 1.00 64.75 249 GLY A C 1
ATOM 2019 O O . GLY A 1 249 ? 5.368 13.271 17.587 1.00 64.75 249 GLY A O 1
ATOM 2020 N N . SER A 1 250 ? 5.633 12.733 15.425 1.00 62.94 250 SER A N 1
ATOM 2021 C CA . SER A 1 250 ? 4.226 12.385 15.213 1.00 62.94 250 SER A CA 1
ATOM 2022 C C . SER A 1 250 ? 3.996 10.971 15.731 1.00 62.94 250 SER A C 1
ATOM 2024 O O . SER A 1 250 ? 4.749 10.047 15.440 1.00 62.94 250 SER A O 1
ATOM 2026 N N . LYS A 1 251 ? 2.935 10.793 16.501 1.00 68.00 251 LYS A N 1
ATOM 2027 C CA . LYS A 1 251 ? 2.431 9.488 16.926 1.00 68.00 251 LYS A CA 1
ATOM 2028 C C . LYS A 1 251 ? 1.106 9.212 16.179 1.00 68.00 251 LYS A C 1
ATOM 2030 O O . LYS A 1 251 ? 0.675 10.037 15.375 1.00 68.00 251 LYS A O 1
ATOM 2035 N N . PHE A 1 252 ? 0.437 8.076 16.383 1.00 71.50 252 PHE A N 1
ATOM 2036 C CA . PHE A 1 252 ? -0.835 7.763 15.697 1.00 71.50 252 PHE A CA 1
ATOM 2037 C C . PHE A 1 252 ? -1.600 6.633 16.398 1.00 71.50 252 PHE A C 1
ATOM 2039 O O . PHE A 1 252 ? -1.000 5.637 16.789 1.00 71.50 252 PHE A O 1
ATOM 2046 N N . ASN A 1 253 ? -2.924 6.766 16.544 1.00 75.19 253 ASN A N 1
ATOM 2047 C CA . ASN A 1 253 ? -3.758 5.761 17.199 1.00 75.19 253 ASN A CA 1
ATOM 2048 C C . ASN A 1 253 ? -4.237 4.744 16.158 1.00 75.19 253 ASN A C 1
ATOM 2050 O O . ASN A 1 253 ? -5.375 4.806 15.685 1.00 75.19 253 ASN A O 1
ATOM 2054 N N . HIS A 1 254 ? -3.342 3.840 15.771 1.00 76.25 254 HIS A N 1
ATOM 2055 C CA . HIS A 1 254 ? -3.639 2.797 14.793 1.00 76.25 254 HIS A CA 1
ATOM 2056 C C . HIS A 1 254 ? -4.716 1.820 15.288 1.00 76.25 254 HIS A C 1
ATOM 2058 O O . HIS A 1 254 ? -5.591 1.478 14.492 1.00 76.25 254 HIS A O 1
ATOM 2064 N N . THR A 1 255 ? -4.758 1.514 16.595 1.00 77.75 255 THR A N 1
ATOM 2065 C CA . THR A 1 255 ? -5.755 0.606 17.202 1.00 77.75 255 THR A CA 1
ATOM 2066 C C . THR A 1 255 ? -7.191 1.080 17.012 1.00 77.75 255 THR A C 1
ATOM 2068 O O . THR A 1 255 ? -8.111 0.272 17.003 1.00 77.75 255 THR A O 1
ATOM 2071 N N . GLN A 1 256 ? -7.412 2.375 16.764 1.00 79.25 256 GLN A N 1
ATOM 2072 C CA . GLN A 1 256 ? -8.718 2.889 16.350 1.00 79.25 256 GLN A CA 1
ATOM 2073 C C . GLN A 1 256 ? -8.806 3.307 14.884 1.00 79.25 256 GLN A C 1
ATOM 2075 O O . GLN A 1 256 ? -9.924 3.333 14.378 1.00 79.25 256 GLN A O 1
ATOM 2080 N N . ARG A 1 257 ? -7.701 3.682 14.219 1.00 75.81 257 ARG A N 1
ATOM 2081 C CA . ARG A 1 257 ? -7.730 4.465 12.960 1.00 75.81 257 ARG A CA 1
ATOM 2082 C C . ARG A 1 257 ? -6.976 3.880 11.769 1.00 75.81 257 ARG A C 1
ATOM 2084 O O . ARG A 1 257 ? -6.871 4.538 10.733 1.00 75.81 257 ARG A O 1
ATOM 2091 N N . SER A 1 258 ? -6.406 2.687 11.900 1.00 80.81 258 SER A N 1
ATOM 2092 C CA . SER A 1 258 ? -5.632 2.069 10.821 1.00 80.81 258 SER A CA 1
ATOM 2093 C C . SER A 1 258 ? -6.086 0.655 10.524 1.00 80.81 258 SER A C 1
ATOM 2095 O O . SER A 1 258 ? -5.309 -0.282 10.554 1.00 80.81 258 SER A O 1
ATOM 2097 N N . TRP A 1 259 ? -7.372 0.493 10.240 1.00 88.06 259 TRP A N 1
ATOM 2098 C CA . TRP A 1 259 ? -7.933 -0.819 9.957 1.00 88.06 259 TRP A CA 1
ATOM 2099 C C . TRP A 1 259 ? -8.258 -0.947 8.479 1.00 88.06 259 TRP A C 1
ATOM 2101 O O . TRP A 1 259 ? -9.085 -0.190 7.969 1.00 88.06 259 TRP A O 1
ATOM 2111 N N . LEU A 1 260 ? -7.609 -1.888 7.792 1.00 90.94 260 LEU A N 1
ATOM 2112 C CA . LEU A 1 260 ? -7.899 -2.247 6.409 1.00 90.94 260 LEU A CA 1
ATOM 2113 C C . LEU A 1 260 ? -8.938 -3.368 6.376 1.00 90.94 260 LEU A C 1
ATOM 2115 O O . LEU A 1 260 ? -8.701 -4.478 6.845 1.00 90.94 260 LEU A O 1
ATOM 2119 N N . VAL A 1 261 ? -10.087 -3.079 5.779 1.00 89.56 261 VAL A N 1
ATOM 2120 C CA . VAL A 1 261 ? -11.108 -4.073 5.456 1.00 89.56 261 VAL A CA 1
ATOM 2121 C C . VAL A 1 261 ? -10.709 -4.763 4.157 1.00 89.56 261 VAL A C 1
ATOM 2123 O O . VAL A 1 261 ? -10.510 -4.084 3.149 1.00 89.56 261 VAL A O 1
ATOM 2126 N N . ILE A 1 262 ? -10.642 -6.095 4.167 1.00 89.25 262 ILE A N 1
ATOM 2127 C CA . ILE A 1 262 ? -10.592 -6.928 2.958 1.00 89.25 262 ILE A CA 1
ATOM 2128 C C . ILE A 1 262 ? -11.976 -7.568 2.822 1.00 89.25 262 ILE A C 1
ATOM 2130 O O . ILE A 1 262 ? -12.302 -8.523 3.531 1.00 89.25 262 ILE A O 1
ATOM 2134 N N . TRP A 1 263 ? -12.826 -6.986 1.970 1.00 85.12 263 TRP A N 1
ATOM 2135 C CA . TRP A 1 263 ? -14.272 -7.219 1.995 1.00 85.12 263 TRP A CA 1
ATOM 2136 C C . TRP A 1 263 ? -14.645 -8.677 1.715 1.00 85.12 263 TRP A C 1
ATOM 2138 O O . TRP A 1 263 ? -15.388 -9.284 2.483 1.00 85.12 263 TRP A O 1
ATOM 2148 N N . GLU A 1 264 ? -14.095 -9.259 0.650 1.00 82.62 264 GLU A N 1
ATOM 2149 C CA . GLU A 1 264 ? -14.378 -10.634 0.227 1.00 82.62 264 GLU A CA 1
ATOM 2150 C C . GLU A 1 264 ? -13.811 -11.680 1.185 1.00 82.62 264 GLU A C 1
ATOM 2152 O O . GLU A 1 264 ? -14.360 -12.771 1.278 1.00 82.62 264 GLU A O 1
ATOM 2157 N N . ALA A 1 265 ? -12.733 -11.363 1.905 1.00 78.94 265 ALA A N 1
ATOM 2158 C CA . ALA A 1 265 ? -12.157 -12.266 2.896 1.00 78.94 265 ALA A CA 1
ATOM 2159 C C . ALA A 1 265 ? -12.922 -12.238 4.234 1.00 78.94 265 ALA A C 1
ATOM 2161 O O . ALA A 1 265 ? -12.756 -13.148 5.042 1.00 78.94 265 ALA A O 1
ATOM 2162 N N . GLY A 1 266 ? -13.758 -11.222 4.483 1.00 79.50 266 GLY A N 1
ATOM 2163 C CA . GLY A 1 266 ? -14.473 -11.067 5.754 1.00 79.50 266 GLY A CA 1
ATOM 2164 C C . GLY A 1 266 ? -13.566 -10.690 6.933 1.00 79.50 266 GLY A C 1
ATOM 2165 O O . GLY A 1 266 ? -13.929 -10.930 8.085 1.00 79.50 266 GLY A O 1
ATOM 2166 N N . VAL A 1 267 ? -12.387 -10.114 6.664 1.00 81.56 267 VAL A N 1
ATOM 2167 C CA . VAL A 1 267 ? -11.404 -9.726 7.691 1.00 81.56 267 VAL A CA 1
ATOM 2168 C C . VAL A 1 267 ? -11.203 -8.217 7.742 1.00 81.56 267 VAL A C 1
ATOM 2170 O O . VAL A 1 267 ? -11.272 -7.518 6.726 1.00 81.56 267 VAL A O 1
ATOM 2173 N N . ILE A 1 268 ? -10.933 -7.720 8.945 1.00 85.19 268 ILE A N 1
ATOM 2174 C CA . ILE A 1 268 ? -10.543 -6.338 9.192 1.00 85.19 268 ILE A CA 1
ATOM 2175 C C . ILE A 1 268 ? -9.206 -6.350 9.945 1.00 85.19 268 ILE A C 1
ATOM 2177 O O . ILE A 1 268 ? -9.091 -6.872 11.052 1.00 85.19 268 ILE A O 1
ATOM 2181 N N . ILE A 1 269 ? -8.168 -5.840 9.287 1.00 86.31 269 ILE A N 1
ATOM 2182 C CA . ILE A 1 269 ? -6.765 -6.011 9.676 1.00 86.31 269 ILE A CA 1
ATOM 2183 C C . ILE A 1 269 ? -6.237 -4.689 10.214 1.00 86.31 269 ILE A C 1
ATOM 2185 O O . ILE A 1 269 ? -6.277 -3.686 9.499 1.00 86.31 269 ILE A O 1
ATOM 2189 N N . GLU A 1 270 ? -5.726 -4.667 11.441 1.00 87.19 270 GLU A N 1
ATOM 2190 C CA . GLU A 1 270 ? -5.012 -3.499 11.942 1.00 87.19 270 GLU A CA 1
ATOM 2191 C C . GLU A 1 270 ? -3.655 -3.356 11.230 1.00 87.19 270 GLU A C 1
ATOM 2193 O O . GLU A 1 270 ? -2.911 -4.322 11.072 1.00 87.19 270 GLU A O 1
ATOM 2198 N N . LEU A 1 271 ? -3.332 -2.137 10.795 1.00 85.00 271 LEU A N 1
ATOM 2199 C CA . LEU A 1 271 ? -2.113 -1.755 10.081 1.00 85.00 271 LEU A CA 1
ATOM 2200 C C . LEU A 1 271 ? -1.347 -0.676 10.855 1.00 85.00 271 LEU A C 1
ATOM 2202 O O . LEU A 1 271 ? -1.482 0.522 10.596 1.00 85.00 271 LEU A O 1
ATOM 2206 N N . PRO A 1 272 ? -0.532 -1.083 11.830 1.00 81.88 272 PRO A N 1
ATOM 2207 C CA . PRO A 1 272 ? 0.283 -0.166 12.606 1.00 81.88 272 PRO A CA 1
ATOM 2208 C C . PRO A 1 272 ? 1.354 0.540 11.769 1.00 81.88 272 PRO A C 1
ATOM 2210 O O . PRO A 1 272 ? 1.728 0.071 10.688 1.00 81.88 272 PRO A O 1
ATOM 2213 N N . PRO A 1 273 ? 1.929 1.630 12.305 1.00 82.06 273 PRO A N 1
ATOM 2214 C CA . PRO A 1 273 ? 3.196 2.162 11.832 1.00 82.06 273 PRO A CA 1
ATOM 2215 C C . PRO A 1 273 ? 4.248 1.062 11.658 1.00 82.06 273 PRO A C 1
ATOM 2217 O O . PRO A 1 273 ? 4.433 0.230 12.542 1.00 82.06 273 PRO A O 1
ATOM 2220 N N . TRP A 1 274 ? 4.953 1.100 10.531 1.00 81.94 274 TRP A N 1
ATOM 2221 C CA . TRP A 1 274 ? 6.069 0.227 10.160 1.00 81.94 274 TRP A CA 1
ATOM 2222 C C . TRP A 1 274 ? 5.727 -1.259 9.965 1.00 81.94 274 TRP A C 1
ATOM 2224 O O . TRP A 1 274 ? 6.612 -2.049 9.643 1.00 81.94 274 TRP A O 1
ATOM 2234 N N . VAL A 1 275 ? 4.449 -1.641 10.050 1.00 84.62 275 VAL A N 1
ATOM 2235 C CA . VAL A 1 275 ? 3.985 -2.977 9.655 1.00 84.62 275 VAL A CA 1
ATOM 2236 C C . VAL A 1 275 ? 3.768 -3.030 8.145 1.00 84.62 275 VAL A C 1
ATOM 2238 O O . VAL A 1 275 ? 3.115 -2.166 7.559 1.00 84.62 275 VAL A O 1
ATOM 2241 N N . LEU A 1 276 ? 4.318 -4.071 7.519 1.00 88.38 276 LEU A N 1
ATOM 2242 C CA . LEU A 1 276 ? 4.176 -4.361 6.097 1.00 88.38 276 LEU A CA 1
ATOM 2243 C C . LEU A 1 276 ? 3.071 -5.400 5.872 1.00 88.38 276 LEU A C 1
ATOM 2245 O O . LEU A 1 276 ? 3.221 -6.557 6.258 1.00 88.38 276 LEU A O 1
ATOM 2249 N N . LEU A 1 277 ? 2.003 -5.012 5.175 1.00 90.44 277 LEU A N 1
ATOM 2250 C CA . LEU A 1 277 ? 1.017 -5.936 4.617 1.00 90.44 277 LEU A CA 1
ATOM 2251 C C . LEU A 1 277 ? 1.276 -6.127 3.119 1.00 90.44 277 LEU A C 1
ATOM 2253 O O . LEU A 1 277 ? 1.268 -5.161 2.357 1.00 90.44 277 LEU A O 1
ATOM 2257 N N . ILE A 1 278 ? 1.435 -7.376 2.680 1.00 91.31 278 ILE A N 1
ATOM 2258 C CA . ILE A 1 278 ? 1.467 -7.742 1.258 1.00 91.31 278 ILE A CA 1
ATOM 2259 C C . ILE A 1 278 ? 0.195 -8.523 0.927 1.00 91.31 278 ILE A C 1
ATOM 2261 O O . ILE A 1 278 ? -0.073 -9.554 1.540 1.00 91.31 278 ILE A O 1
ATOM 2265 N N . TYR A 1 279 ? -0.594 -8.040 -0.035 1.00 90.12 279 TYR A N 1
ATOM 2266 C CA . TYR A 1 279 ? -1.863 -8.664 -0.429 1.00 90.12 279 TYR A CA 1
ATOM 2267 C C . TYR A 1 279 ? -2.218 -8.364 -1.899 1.00 90.12 279 TYR A C 1
ATOM 2269 O O . TYR A 1 279 ? -1.779 -7.345 -2.440 1.00 90.12 279 TYR A O 1
ATOM 2277 N N . PRO A 1 280 ? -3.004 -9.214 -2.586 1.00 89.06 280 PRO A N 1
ATOM 2278 C CA . PRO A 1 280 ? -3.406 -8.979 -3.972 1.00 89.06 280 PRO A CA 1
ATOM 2279 C C . PRO A 1 280 ? -4.553 -7.957 -4.052 1.00 89.06 280 PRO A C 1
ATOM 2281 O O . PRO A 1 280 ? -5.724 -8.316 -4.153 1.00 89.06 280 PRO A O 1
ATOM 2284 N N . SER A 1 281 ? -4.225 -6.661 -4.006 1.00 87.94 281 SER A N 1
ATOM 2285 C CA . SER A 1 281 ? -5.209 -5.563 -3.935 1.00 87.94 281 SER A CA 1
ATOM 2286 C C . SER A 1 281 ? -6.085 -5.383 -5.185 1.00 87.94 281 SER A C 1
ATOM 2288 O O . SER A 1 281 ? -7.094 -4.677 -5.135 1.00 87.94 281 SER A O 1
ATOM 2290 N N . SER A 1 282 ? -5.738 -6.040 -6.296 1.00 85.25 282 SER A N 1
ATOM 2291 C CA . SER A 1 282 ? -6.598 -6.166 -7.476 1.00 85.25 282 SER A CA 1
ATOM 2292 C C . SER A 1 282 ? -7.670 -7.247 -7.333 1.00 85.25 282 SER A C 1
ATOM 2294 O O . SER A 1 282 ? -8.698 -7.142 -7.991 1.00 85.25 282 SER A O 1
ATOM 2296 N N . LEU A 1 283 ? -7.468 -8.253 -6.472 1.00 83.69 283 LEU A N 1
ATOM 2297 C CA . LEU A 1 283 ? -8.417 -9.354 -6.261 1.00 83.69 283 LEU A CA 1
ATOM 2298 C C . LEU A 1 283 ? -9.487 -9.051 -5.206 1.00 83.69 283 LEU A C 1
ATOM 2300 O O . LEU A 1 283 ? -10.529 -9.704 -5.204 1.00 83.69 283 LEU A O 1
ATOM 2304 N N . PHE A 1 284 ? -9.241 -8.069 -4.333 1.00 85.69 284 PHE A N 1
ATOM 2305 C CA . PHE A 1 284 ? -10.128 -7.737 -3.219 1.00 85.69 284 PHE A CA 1
ATOM 2306 C C . PHE A 1 284 ? -10.590 -6.284 -3.239 1.00 85.69 284 PHE A C 1
ATOM 2308 O O . PHE A 1 284 ? -9.797 -5.351 -3.405 1.00 85.69 284 PHE A O 1
ATOM 2315 N N . PHE A 1 285 ? -11.879 -6.090 -2.986 1.00 87.12 285 PHE A N 1
ATOM 2316 C CA . PHE A 1 285 ? -12.466 -4.809 -2.659 1.00 87.12 285 PHE A CA 1
ATOM 2317 C C . PHE A 1 285 ? -12.077 -4.442 -1.223 1.00 87.12 285 PHE A C 1
ATOM 2319 O O . PHE A 1 285 ? -12.367 -5.153 -0.261 1.00 87.12 285 PHE A O 1
ATOM 2326 N N . HIS A 1 286 ? -11.377 -3.326 -1.073 1.00 90.12 286 HIS A N 1
ATOM 2327 C CA . HIS A 1 286 ? -10.736 -2.944 0.172 1.00 90.12 286 HIS A CA 1
ATOM 2328 C C . HIS A 1 286 ? -10.839 -1.438 0.430 1.00 90.12 286 HIS A C 1
ATOM 2330 O O . HIS A 1 286 ? -11.071 -0.612 -0.463 1.00 90.12 286 HIS A O 1
ATOM 2336 N N . PHE A 1 287 ? -10.732 -1.078 1.704 1.00 89.88 287 PHE A N 1
ATOM 2337 C CA . PHE A 1 287 ? -10.781 0.299 2.190 1.00 89.88 287 PHE A CA 1
ATOM 2338 C C . PHE A 1 287 ? -10.357 0.355 3.648 1.00 89.88 287 PHE A C 1
ATOM 2340 O O . PHE A 1 287 ? -10.425 -0.648 4.355 1.00 89.88 287 PHE A O 1
ATOM 2347 N N . ASN A 1 288 ? -9.967 1.538 4.118 1.00 88.12 288 ASN A N 1
ATOM 2348 C CA . ASN A 1 288 ? -9.641 1.735 5.520 1.00 88.12 288 ASN A CA 1
ATOM 2349 C C . ASN A 1 288 ? -10.773 2.430 6.299 1.00 88.12 288 ASN A C 1
ATOM 2351 O O . ASN A 1 288 ? -11.547 3.234 5.757 1.00 88.12 288 ASN A O 1
ATOM 2355 N N . VAL A 1 289 ? -10.872 2.102 7.587 1.00 84.12 289 VAL A N 1
ATOM 2356 C CA . VAL A 1 289 ? -11.910 2.570 8.520 1.00 84.12 289 VAL A CA 1
ATOM 2357 C C . VAL A 1 289 ? -11.320 2.958 9.877 1.00 84.12 289 VAL A C 1
ATOM 2359 O O . VAL A 1 289 ? -10.220 2.531 10.225 1.00 84.12 289 VAL A O 1
ATOM 2362 N N . ASP A 1 290 ? -12.094 3.728 10.652 1.00 81.88 290 ASP A N 1
ATOM 2363 C CA . ASP A 1 290 ? -11.923 3.748 12.109 1.00 81.88 290 ASP A CA 1
ATOM 2364 C C . ASP A 1 290 ? -12.869 2.698 12.709 1.00 81.88 290 ASP A C 1
ATOM 2366 O O . ASP A 1 290 ? -14.037 2.641 12.311 1.00 81.88 290 ASP A O 1
ATOM 2370 N N . ILE A 1 291 ? -12.403 1.919 13.688 1.00 77.75 291 ILE A N 1
ATOM 2371 C CA . ILE A 1 291 ? -13.226 0.919 14.397 1.00 77.75 291 ILE A CA 1
ATOM 2372 C C . ILE A 1 291 ? -13.883 1.451 15.677 1.00 77.75 291 ILE A C 1
ATOM 2374 O O . ILE A 1 291 ? -14.504 0.690 16.418 1.00 77.75 291 ILE A O 1
ATOM 2378 N N . SER A 1 292 ? -13.760 2.749 15.966 1.00 71.50 292 SER A N 1
ATOM 2379 C CA . SER A 1 292 ? -14.356 3.369 17.153 1.00 71.50 292 SER A CA 1
ATOM 2380 C C . SER A 1 292 ? -15.879 3.164 17.168 1.00 71.50 292 SER A C 1
ATOM 2382 O O . SER A 1 292 ? -16.608 3.690 16.324 1.00 71.50 292 SER A O 1
ATOM 2384 N N . GLY A 1 293 ? -16.369 2.346 18.105 1.00 54.84 293 GLY A N 1
ATOM 2385 C CA . GLY A 1 293 ? -17.776 1.935 18.182 1.00 54.84 293 GLY A CA 1
ATOM 2386 C C . GLY A 1 293 ? -18.221 0.895 17.139 1.00 54.84 293 GLY A C 1
ATOM 2387 O O . GLY A 1 293 ? -19.409 0.825 16.850 1.00 54.84 293 GLY A O 1
ATOM 2388 N N . VAL A 1 294 ? -17.302 0.129 16.534 1.00 57.72 294 VAL A N 1
ATOM 2389 C CA . VAL A 1 294 ? -17.624 -1.107 15.777 1.00 57.72 294 VAL A CA 1
ATOM 2390 C C . VAL A 1 294 ? -17.642 -2.314 16.714 1.00 57.72 294 VAL A C 1
ATOM 2392 O O . VAL A 1 294 ? -18.540 -3.146 16.639 1.00 57.72 294 VAL A O 1
ATOM 2395 N N . PHE A 1 295 ? -16.672 -2.374 17.627 1.00 52.00 295 PHE A N 1
ATOM 2396 C CA . PHE A 1 295 ? -16.585 -3.376 18.684 1.00 52.00 295 PHE A CA 1
ATOM 2397 C C . PHE A 1 295 ? -16.852 -2.673 20.017 1.00 52.00 295 PHE A C 1
ATOM 2399 O O . PHE A 1 295 ? -16.068 -1.821 20.431 1.00 52.00 295 PHE A O 1
ATOM 2406 N N . LEU A 1 296 ? -17.987 -2.978 20.651 1.00 36.06 296 LEU A N 1
ATOM 2407 C CA . LEU A 1 296 ? -18.410 -2.349 21.912 1.00 36.06 296 LEU A CA 1
ATOM 2408 C C . LEU A 1 296 ? -17.942 -3.098 23.172 1.00 36.06 296 LEU A C 1
ATOM 2410 O O . LEU A 1 296 ? -18.205 -2.626 24.271 1.00 36.06 296 LEU A O 1
ATOM 2414 N N . PHE A 1 297 ? -17.255 -4.238 23.037 1.00 30.11 297 PHE A N 1
ATOM 2415 C CA . PHE A 1 297 ? -16.866 -5.089 24.167 1.00 30.11 297 PHE A CA 1
ATOM 2416 C C . PHE A 1 297 ? -15.464 -5.698 24.033 1.00 30.11 297 PHE A C 1
ATOM 2418 O O . PHE A 1 297 ? -14.947 -5.873 22.930 1.00 30.11 297 PHE A O 1
ATOM 2425 N N . SER A 1 298 ? -14.907 -6.077 25.191 1.00 27.25 298 SER A N 1
ATOM 2426 C CA . SER A 1 298 ? -13.580 -6.676 25.412 1.00 27.25 298 SER A CA 1
ATOM 2427 C C . SER A 1 298 ? -12.379 -5.717 25.426 1.00 27.25 298 SER A C 1
ATOM 2429 O O . SER A 1 298 ? -11.324 -6.008 24.860 1.00 27.25 298 SER A O 1
ATOM 2431 N N . SER A 1 299 ? -12.478 -4.632 26.198 1.00 24.03 299 SER A N 1
ATOM 2432 C CA . SER A 1 299 ? -11.322 -4.175 26.980 1.00 24.03 299 SER A CA 1
ATOM 2433 C C . SER A 1 299 ? -11.174 -5.068 28.218 1.00 24.03 299 SER A C 1
ATOM 2435 O O . SER A 1 299 ? -11.818 -4.828 29.238 1.00 24.03 299 SER A O 1
ATOM 2437 N N . SER A 1 300 ? -10.333 -6.096 28.125 1.00 20.72 300 SER A N 1
ATOM 2438 C CA . SER A 1 300 ? -9.935 -6.928 29.264 1.00 20.72 300 SER A CA 1
ATOM 2439 C C . SER A 1 300 ? -8.431 -6.780 29.451 1.00 20.72 300 SER A C 1
ATOM 2441 O O . SER A 1 300 ? -7.648 -7.277 28.645 1.00 20.72 300 SER A O 1
ATOM 2443 N N . PHE A 1 301 ? -8.036 -6.043 30.487 1.00 21.42 301 PHE A N 1
ATOM 2444 C CA . PHE A 1 301 ? -6.646 -5.987 30.928 1.00 21.42 301 PHE A CA 1
ATOM 2445 C C . PHE A 1 301 ? -6.281 -7.309 31.600 1.00 21.42 301 PHE A C 1
ATOM 2447 O O . PHE A 1 301 ? -7.036 -7.782 32.442 1.00 21.42 301 PHE A O 1
ATOM 2454 N N . PHE A 1 302 ? -5.098 -7.837 31.300 1.00 18.83 302 PHE A N 1
ATOM 2455 C CA . PHE A 1 302 ? -4.373 -8.725 32.203 1.00 18.83 302 PHE A CA 1
ATOM 2456 C C . PHE A 1 302 ? -2.892 -8.349 32.164 1.00 18.83 302 PHE A C 1
ATOM 2458 O O . PHE A 1 302 ? -2.299 -8.259 31.090 1.00 18.83 302 PHE A O 1
ATOM 2465 N N . PHE A 1 303 ? -2.330 -8.095 33.344 1.00 19.45 303 PHE A N 1
ATOM 2466 C CA . PHE A 1 303 ? -0.896 -7.963 33.581 1.00 19.45 303 PHE A CA 1
ATOM 2467 C C . PHE A 1 303 ? -0.427 -9.205 34.338 1.00 19.45 303 PHE A C 1
ATOM 2469 O O . PHE A 1 303 ? -0.990 -9.527 35.385 1.00 19.45 303 PHE A O 1
ATOM 2476 N N . SER A 1 304 ? 0.595 -9.872 33.808 1.00 23.58 304 SER A N 1
ATOM 2477 C CA . SER A 1 304 ? 1.540 -10.773 34.484 1.00 23.58 304 SER A CA 1
ATOM 2478 C C . SER A 1 304 ? 2.706 -10.971 33.520 1.00 23.58 304 SER A C 1
ATOM 2480 O O . SER A 1 304 ? 2.475 -11.633 32.484 1.00 23.58 304 SER A O 1
#

Foldseek 3Di:
DDDDDPDDDPDDPVVVVVVVVVVVVVVVVVVPDDPVVVVVVLVVVVVVDPDPDPPPPADCVPLFPQFPQVQQLPKRDVVVLVVQLVCVVVVVCLVVLLQFAEDFDDDDDFDDADPDCQVVACPDLQHRWDKDKFFWQDFDDPDPAIDTDPNCVVCVVVRVVVLPDPVQVVQLVVLLVCCCVVPVVQSVVLVVVQVVCCVPPVGHCSSNSHRMDIDIGHHPVRRARWGGFDFPLRQPPHKDKDADAGDPVGDDDQRFWAWKDQPSRRHIYGHHHPDIDIDRRSRTGMITDGCVPSDPDDPDDDDD

Radius of gyration: 22.83 Å; chains: 1; bounding box: 52×71×62 Å

pLDDT: mean 70.83, std 18.54, range [18.83, 94.62]

Secondary structure (DSSP, 8-state):
-PPP-----PPPHHHHHHHHHHHHHHHHHHTSS-HHHHHHHHHHHHHSS------TT--TTTTS---TT--TTSPPPHHHHHHHHHHHHTSTHHHHHTTSEEE------------TTHHHHTT-TT-SSEEEEEEEE-SS---SS-EE-HHHHHSHHHHHHHHH-HHHHHHHHHHHHHHHHH-HHHHHHHHHHHHHHHHHH-PPPSBTTBSEEEEEE--TT--S--PPSB--TTSTT--EEEEB---TT----HHHH-EEEETTTTEEEE--BTPEEEE-TTTS-EEEE--TTT--S-------

Sequence (304 aa):
MPLAKRKVQGRGKQSQAKYRQARRAERRKLHQEDPGVRRNQLLLRSIKSGQTVVLTSFDILRDGRASQSGWQGAEPPEYRRKQIRSRYKSGRIKEDLSRFLPLPYISKSSTLTNKSTQKKCKKGVRGQHFPCILGHYRQSAKVAAPCLTGWHNKHIEDAEFFLQEELVIRLNKFVSSVLCMAFPGVHKRFQECAAWHQKRFHIKARFGSFFNMCINGIFPGHKRVHCLPHSDSKNPISVCALMVYLKPGSKFNHTQRSWLVIWEAGVIIELPPWVLLIYPSSLFFHFNVDISGVFLFSSSFFFS